Protein AF-0000000081789630 (afdb_homodimer)

Sequence (272 aa):
MASRSIHACVLAAILLTIWACALAIDPSTATGCYVHNAMSHVVQKDGCRPYELIVSGCWGRCATVEVPALNPPFVSASHSVCGYTSYEERHVELPDCDPGVDPGYTYLHALRCECTTIDSTNTNYSYRPDYFVSKKMASRSIHACVLAAILLTIWACALAIDPSTATGCYVHNAMSHVVQKDGCRPYELIVSGCWGRCATVEVPALNPPFVSASHSVCGYTSYEERHVELPDCDPGVDPGYTYLHALRCECTTIDSTNTNYSYRPDYFVSKK

pLDDT: mean 78.54, std 19.28, range [22.77, 97.12]

Solvent-accessible surface area (backbone atoms only — not comparable to full-atom values): 15164 Å² total; per-residue (Å²): 120,70,68,63,54,53,54,52,50,52,50,49,50,53,50,49,52,51,51,59,67,67,64,60,82,50,76,83,34,51,56,40,36,33,70,37,69,71,38,80,39,73,44,81,47,94,63,36,58,73,42,80,39,76,36,26,21,20,35,26,15,16,64,13,33,27,34,57,29,84,53,88,88,28,54,44,67,49,40,22,38,23,29,78,76,36,67,45,82,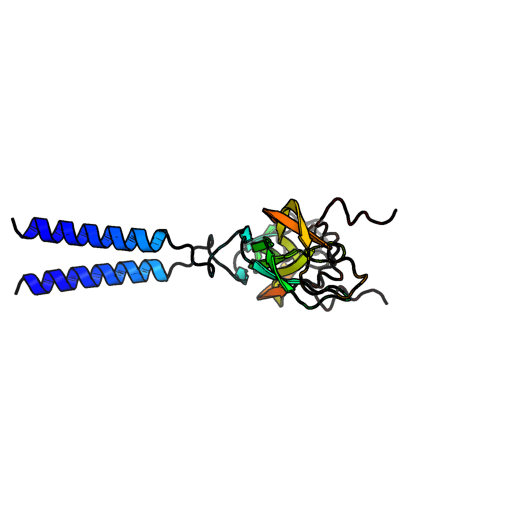44,79,44,72,54,90,55,44,42,91,92,47,79,39,71,43,65,37,48,33,46,73,36,31,38,62,42,74,55,64,56,91,65,28,64,62,76,63,58,68,78,70,72,52,74,82,126,120,70,67,63,53,54,53,51,50,54,51,50,50,52,52,50,53,53,52,60,66,68,66,60,82,48,77,84,35,52,56,41,36,34,70,36,70,72,40,82,39,75,43,79,46,94,64,35,57,72,41,80,39,74,36,25,21,21,36,27,14,15,64,14,33,27,34,57,27,84,54,90,88,30,54,44,66,48,42,22,37,23,28,78,75,35,66,45,82,43,80,43,71,55,90,56,45,42,92,91,50,79,37,70,43,64,36,48,33,47,73,35,32,37,60,42,74,57,66,58,91,66,28,63,62,74,66,56,68,79,69,72,55,74,82,127

Organism: Acanthaster planci (NCBI:txid133434)

Structure (mmCIF, N/CA/C/O backbone):
data_AF-0000000081789630-model_v1
#
loop_
_entity.id
_entity.type
_entity.pdbx_description
1 polymer 'Glycoprotein hormone beta-5-like'
#
loop_
_atom_site.group_PDB
_atom_site.id
_atom_site.type_symbol
_atom_site.label_atom_id
_atom_site.label_alt_id
_atom_site.label_comp_id
_atom_site.label_asym_id
_atom_site.label_entity_id
_atom_site.label_seq_id
_atom_site.pdbx_PDB_ins_code
_atom_site.Cartn_x
_atom_site.Cartn_y
_atom_site.Cartn_z
_atom_site.occupancy
_atom_site.B_iso_or_equiv
_atom_site.auth_seq_id
_atom_site.auth_comp_id
_atom_site.auth_asym_id
_atom_site.auth_atom_id
_atom_site.pdbx_PDB_model_num
ATOM 1 N N . MET A 1 1 ? -23.172 -25.422 47.406 1 48.88 1 MET A N 1
ATOM 2 C CA . MET A 1 1 ? -23.406 -24.047 47 1 48.88 1 MET A CA 1
ATOM 3 C C . MET A 1 1 ? -22.109 -23.391 46.531 1 48.88 1 MET A C 1
ATOM 5 O O . MET A 1 1 ? -22.125 -22.484 45.688 1 48.88 1 MET A O 1
ATOM 9 N N . ALA A 1 2 ? -20.984 -23.844 47 1 65.62 2 ALA A N 1
ATOM 10 C CA . ALA A 1 2 ? -19.688 -23.203 46.75 1 65.62 2 ALA A CA 1
ATOM 11 C C . ALA A 1 2 ? -19.172 -23.5 45.344 1 65.62 2 ALA A C 1
ATOM 13 O O . ALA A 1 2 ? -18.516 -22.656 44.719 1 65.62 2 ALA A O 1
ATOM 14 N N . SER A 1 3 ? -19.625 -24.547 44.719 1 71.38 3 SER A N 1
ATOM 15 C CA . SER A 1 3 ? -19.094 -24.984 43.438 1 71.38 3 SER A CA 1
ATOM 16 C C . SER A 1 3 ? -19.672 -24.156 42.281 1 71.38 3 SER A C 1
ATOM 18 O O . SER A 1 3 ? -18.953 -23.812 41.344 1 71.38 3 SER A O 1
ATOM 20 N N . ARG A 1 4 ? -20.922 -23.578 42.531 1 75.12 4 ARG A N 1
ATOM 21 C CA . ARG A 1 4 ? -21.594 -22.812 41.469 1 75.12 4 ARG A CA 1
ATOM 22 C C . ARG A 1 4 ? -21 -21.422 41.344 1 75.12 4 ARG A C 1
ATOM 24 O O . ARG A 1 4 ? -20.922 -20.859 40.25 1 75.12 4 ARG A O 1
ATOM 31 N N . SER A 1 5 ? -20.359 -21.047 42.406 1 80.12 5 SER A N 1
ATOM 32 C CA . SER A 1 5 ? -19.797 -19.703 42.438 1 80.12 5 SER A CA 1
ATOM 33 C C . SER A 1 5 ? -18.453 -19.641 41.719 1 80.12 5 SER A C 1
ATOM 35 O O . SER A 1 5 ? -18.141 -18.656 41.062 1 80.12 5 SER A O 1
ATOM 37 N N . ILE A 1 6 ? -17.766 -20.75 41.844 1 76.69 6 ILE A N 1
ATOM 38 C CA . ILE A 1 6 ? -16.438 -20.781 41.25 1 76.69 6 ILE A CA 1
ATOM 39 C C . ILE A 1 6 ? -16.547 -20.891 39.75 1 76.69 6 ILE A C 1
ATOM 41 O O . ILE A 1 6 ? -15.797 -20.234 39 1 76.69 6 ILE A O 1
ATOM 45 N N . HIS A 1 7 ? -17.531 -21.562 39.312 1 78.81 7 HIS A N 1
ATOM 46 C CA . HIS A 1 7 ? -17.734 -21.734 37.875 1 78.81 7 HIS A CA 1
ATOM 47 C C . HIS A 1 7 ? -18.172 -20.422 37.219 1 78.81 7 HIS A C 1
ATOM 49 O O . HIS A 1 7 ? -17.719 -20.094 36.125 1 78.81 7 HIS A O 1
ATOM 55 N N . ALA A 1 8 ? -18.953 -19.688 37.969 1 79.81 8 ALA A N 1
ATOM 56 C CA . ALA A 1 8 ? -19.422 -18.391 37.438 1 79.81 8 ALA A CA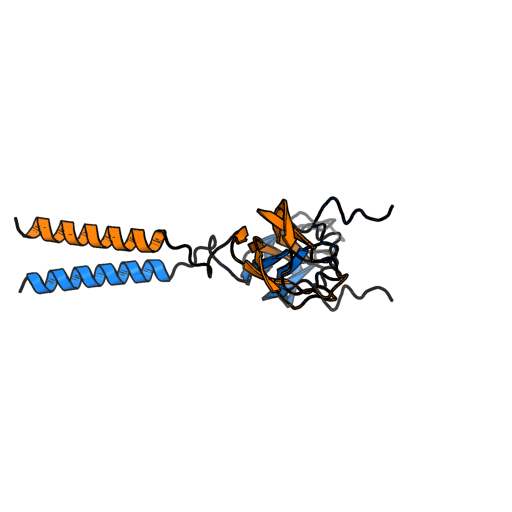 1
ATOM 57 C C . ALA A 1 8 ? -18.297 -17.391 37.344 1 79.81 8 ALA A C 1
ATOM 59 O O . ALA A 1 8 ? -18.203 -16.625 36.375 1 79.81 8 ALA A O 1
ATOM 60 N N . CYS A 1 9 ? -17.375 -17.531 38.281 1 75.31 9 CYS A N 1
ATOM 61 C CA . CYS A 1 9 ? -16.25 -16.594 38.281 1 75.31 9 CYS A CA 1
ATOM 62 C C . CYS A 1 9 ? -15.258 -16.922 37.188 1 75.31 9 CYS A C 1
ATOM 64 O O . CYS A 1 9 ? -14.695 -16.016 36.562 1 75.31 9 CYS A O 1
ATOM 66 N N . VAL A 1 10 ? -15.109 -18.219 36.875 1 74.81 10 VAL A N 1
ATOM 67 C CA . VAL A 1 10 ? -14.195 -18.641 35.812 1 74.81 10 VAL A CA 1
ATOM 68 C C . VAL A 1 10 ? -14.758 -18.25 34.469 1 74.81 10 VAL A C 1
ATOM 70 O O . VAL A 1 10 ? -14.023 -17.766 33.594 1 74.81 10 VAL A O 1
ATOM 73 N N . LEU A 1 11 ? -16 -18.312 34.406 1 78.06 11 LEU A N 1
ATOM 74 C CA . LEU A 1 11 ? -16.656 -17.953 33.156 1 78.06 11 LEU A CA 1
ATOM 75 C C . LEU A 1 11 ? -16.594 -16.453 32.906 1 78.06 11 LEU A C 1
ATOM 77 O O . LEU A 1 11 ? -16.328 -16 31.797 1 78.06 11 LEU A O 1
ATOM 81 N N . ALA A 1 12 ? -16.719 -15.742 33.969 1 79.5 12 ALA A N 1
ATOM 82 C CA . ALA A 1 12 ? -16.656 -14.289 33.875 1 79.5 12 ALA A CA 1
ATOM 83 C C . ALA A 1 12 ? -15.258 -13.812 33.5 1 79.5 12 ALA A C 1
ATOM 85 O O . ALA A 1 12 ? -15.094 -12.906 32.688 1 79.5 12 ALA A O 1
ATOM 86 N N . ALA A 1 13 ? -14.336 -14.477 34.094 1 76.19 13 ALA A N 1
ATOM 87 C CA . ALA A 1 13 ? -12.953 -14.102 33.812 1 76.19 13 ALA A CA 1
ATOM 88 C C . ALA A 1 13 ? -12.562 -14.414 32.375 1 76.19 13 ALA A C 1
ATOM 90 O O . ALA A 1 13 ? -11.898 -13.609 31.703 1 76.19 13 ALA A O 1
ATOM 91 N N . ILE A 1 14 ? -13.039 -15.562 31.906 1 72.31 14 ILE A N 1
ATOM 92 C CA . ILE A 1 14 ? -12.766 -15.961 30.531 1 72.31 14 ILE A CA 1
ATOM 93 C C . ILE A 1 14 ? -13.43 -14.984 29.562 1 72.31 14 ILE A C 1
ATOM 95 O O . ILE A 1 14 ? -12.812 -14.562 28.578 1 72.31 14 ILE A O 1
ATOM 99 N N . LEU A 1 15 ? -14.586 -14.516 29.953 1 73.75 15 LEU A N 1
ATOM 100 C CA . LEU A 1 15 ? -15.32 -13.594 29.094 1 73.75 15 LEU A CA 1
ATOM 101 C C . LEU A 1 15 ? -14.656 -12.219 29.078 1 73.75 15 LEU A C 1
ATOM 103 O O . LEU A 1 15 ? -14.57 -11.578 28.031 1 73.75 15 LEU A O 1
ATOM 107 N N . LEU A 1 16 ? -14.117 -11.852 30.203 1 71.62 16 LEU A N 1
ATOM 108 C CA . LEU A 1 16 ? -13.453 -10.555 30.297 1 71.62 16 LEU A CA 1
ATOM 109 C C . LEU A 1 16 ? -12.141 -10.555 29.531 1 71.62 16 LEU A C 1
ATOM 111 O O . LEU A 1 16 ? -11.805 -9.562 28.875 1 71.62 16 LEU A O 1
ATOM 115 N N . THR A 1 17 ? -11.438 -11.617 29.594 1 67.56 17 THR A N 1
ATOM 116 C CA . THR A 1 17 ? -10.172 -11.68 28.875 1 67.56 17 THR A CA 1
ATOM 117 C C . THR A 1 17 ? -10.406 -11.727 27.375 1 67.56 17 THR A C 1
ATOM 119 O O . THR A 1 17 ? -9.672 -11.102 26.594 1 67.56 17 THR A O 1
ATOM 122 N N . ILE A 1 18 ? -11.43 -12.398 26.969 1 64.19 18 ILE A N 1
ATOM 123 C CA . ILE A 1 18 ? -11.797 -12.438 25.547 1 64.19 18 ILE A CA 1
ATOM 124 C C . ILE A 1 18 ? -12.164 -11.039 25.062 1 64.19 18 ILE A C 1
ATOM 126 O O . ILE A 1 18 ? -11.758 -10.625 23.984 1 64.19 18 ILE A O 1
ATOM 130 N N . TRP A 1 19 ? -12.93 -10.281 25.875 1 61.84 19 TRP A N 1
ATOM 131 C CA . TRP A 1 19 ? -13.359 -8.93 25.531 1 61.84 19 TRP A CA 1
ATOM 132 C C . TRP A 1 19 ? -12.156 -7.992 25.391 1 61.84 19 TRP A C 1
ATOM 134 O O . TRP A 1 19 ? -12.094 -7.18 24.469 1 61.84 19 TRP A O 1
ATOM 144 N N . ALA A 1 20 ? -11.227 -8.039 26.281 1 59.5 20 ALA A N 1
ATOM 145 C CA . ALA A 1 20 ? -10.031 -7.195 26.234 1 59.5 20 ALA A CA 1
ATOM 146 C C . ALA A 1 20 ? -9.18 -7.504 25.016 1 59.5 20 ALA A C 1
ATOM 148 O O . ALA A 1 20 ? -8.609 -6.598 24.406 1 59.5 20 ALA A O 1
ATOM 149 N N . CYS A 1 21 ? -9.141 -8.773 24.625 1 54.91 21 CYS A N 1
ATOM 150 C CA . CYS A 1 21 ? -8.375 -9.172 23.453 1 54.91 21 CYS A CA 1
ATOM 151 C C . CYS A 1 21 ? -9.023 -8.664 22.172 1 54.91 21 CYS A C 1
ATOM 153 O O . CYS A 1 21 ? -8.344 -8.383 21.188 1 54.91 21 CYS A O 1
ATOM 155 N N . ALA A 1 22 ? -10.359 -8.445 22.234 1 53.78 22 ALA A N 1
ATOM 156 C CA . ALA A 1 22 ? -11.094 -8.07 21.031 1 53.78 22 ALA A CA 1
ATOM 157 C C . ALA A 1 22 ? -11.016 -6.562 20.781 1 53.78 22 ALA A C 1
ATOM 159 O O . ALA A 1 22 ? -11.125 -6.105 19.641 1 53.78 22 ALA A O 1
ATOM 160 N N . LEU A 1 23 ? -10.875 -5.684 21.828 1 52.72 23 LEU A N 1
ATOM 161 C CA . LEU A 1 23 ? -11.102 -4.254 21.641 1 52.72 23 LEU A CA 1
ATOM 162 C C . LEU A 1 23 ? -9.812 -3.549 21.234 1 52.72 23 LEU A C 1
ATOM 164 O O . LEU A 1 23 ? -9.844 -2.434 20.703 1 52.72 23 LEU A O 1
ATOM 168 N N . ALA A 1 24 ? -8.664 -3.971 21.469 1 49.59 24 ALA A N 1
ATOM 169 C CA . ALA A 1 24 ? -7.492 -3.125 21.25 1 49.59 24 ALA A CA 1
ATOM 170 C C . ALA A 1 24 ? -6.977 -3.26 19.828 1 49.59 24 ALA A C 1
ATOM 172 O O . ALA A 1 24 ? -6.664 -4.363 19.375 1 49.59 24 ALA A O 1
ATOM 173 N N . ILE A 1 25 ? -7.434 -2.176 19.062 1 50.34 25 ILE A N 1
ATOM 174 C CA . ILE A 1 25 ? -6.77 -2.139 17.766 1 50.34 25 ILE A CA 1
ATOM 175 C C . ILE A 1 25 ? -5.258 -2.025 17.969 1 50.34 25 ILE A C 1
ATOM 177 O O . ILE A 1 25 ? -4.781 -1.113 18.641 1 50.34 25 ILE A O 1
ATOM 181 N N . ASP A 1 26 ? -4.52 -2.986 17.781 1 61.88 26 ASP A N 1
ATOM 182 C CA . ASP A 1 26 ? -3.062 -2.951 17.75 1 61.88 26 ASP A CA 1
ATOM 183 C C . ASP A 1 26 ? -2.555 -2.332 16.453 1 61.88 26 ASP A C 1
ATOM 185 O O . ASP A 1 26 ? -2.723 -2.908 15.375 1 61.88 26 ASP A O 1
ATOM 189 N N . PRO A 1 27 ? -2.096 -0.984 16.391 1 64.19 27 PRO A N 1
ATOM 190 C CA . PRO A 1 27 ? -1.619 -0.322 15.18 1 64.19 27 PRO A CA 1
ATOM 191 C C . PRO A 1 27 ? -0.682 -1.203 14.359 1 64.19 27 PRO A C 1
ATOM 193 O O . PRO A 1 27 ? -0.568 -1.022 13.141 1 64.19 27 PRO A O 1
ATOM 196 N N . SER A 1 28 ? -0.036 -2.014 15.023 1 69.38 28 SER A N 1
ATOM 197 C CA . SER A 1 28 ? 0.905 -2.873 14.312 1 69.38 28 SER A CA 1
ATOM 198 C C . SER A 1 28 ? 0.175 -3.9 13.453 1 69.38 28 SER A C 1
ATOM 200 O O . SER A 1 28 ? 0.742 -4.434 12.5 1 69.38 28 SER A O 1
ATOM 202 N N . THR A 1 29 ? -1.15 -4.016 13.719 1 75.06 29 THR A N 1
ATOM 203 C CA . THR A 1 29 ? -1.915 -4.992 12.953 1 75.06 29 THR A CA 1
ATOM 204 C C . THR A 1 29 ? -3.086 -4.324 12.242 1 75.06 29 THR A C 1
ATOM 206 O O . THR A 1 29 ? -3.932 -5 11.648 1 75.06 29 THR A O 1
ATOM 209 N N . ALA A 1 30 ? -3.068 -3.049 12.359 1 76.62 30 ALA A N 1
ATOM 210 C CA . ALA A 1 30 ? -4.184 -2.33 11.75 1 76.62 30 ALA A CA 1
ATOM 211 C C . ALA A 1 30 ? -4.098 -2.383 10.227 1 76.62 30 ALA A C 1
ATOM 213 O O . ALA A 1 30 ? -3.021 -2.201 9.648 1 76.62 30 ALA A O 1
ATOM 214 N N . THR A 1 31 ? -5.195 -2.703 9.578 1 89.94 31 THR A N 1
ATOM 215 C CA . THR A 1 31 ? -5.332 -2.689 8.125 1 89.94 31 THR A CA 1
ATOM 216 C C . THR A 1 31 ? -6.328 -1.622 7.684 1 89.94 31 THR A C 1
ATOM 218 O O . THR A 1 31 ? -7.152 -1.169 8.484 1 89.94 31 THR A O 1
ATOM 221 N N . GLY A 1 32 ? -6.156 -1.237 6.531 1 91.69 32 GLY A N 1
ATOM 222 C CA . GLY A 1 32 ? -7 -0.17 6.02 1 91.69 32 GLY A CA 1
ATOM 223 C C . GLY A 1 32 ? -6.332 1.19 6.055 1 91.69 32 GLY A C 1
ATOM 224 O O . GLY A 1 32 ? -5.102 1.284 6.02 1 91.69 32 GLY A O 1
ATOM 225 N N . CYS A 1 33 ? -7.121 2.16 5.977 1 92 33 CYS A N 1
ATOM 226 C CA . CYS A 1 33 ? -6.645 3.535 5.863 1 92 33 CYS A CA 1
ATOM 227 C C . CYS A 1 33 ? -7.422 4.461 6.789 1 92 33 CYS A C 1
ATOM 229 O O . CYS A 1 33 ? -8.656 4.441 6.805 1 92 33 CYS A O 1
ATOM 231 N N . TYR A 1 34 ? -6.621 5.289 7.551 1 92.62 34 TYR A N 1
ATOM 232 C CA . TYR A 1 34 ? -7.258 6.074 8.602 1 92.62 34 TYR A CA 1
ATOM 233 C C . TYR A 1 34 ? -6.707 7.496 8.625 1 92.62 34 TYR A C 1
ATOM 235 O O . TYR A 1 34 ? -5.559 7.73 8.25 1 92.62 34 TYR A O 1
ATOM 243 N N . VAL A 1 35 ? -7.684 8.367 9.07 1 93 35 VAL A N 1
ATOM 244 C CA . VAL A 1 35 ? -7.211 9.711 9.383 1 93 35 VAL A CA 1
ATOM 245 C C . VAL A 1 35 ? -6.387 9.68 10.664 1 93 35 VAL A C 1
ATOM 247 O O . VAL A 1 35 ? -6.816 9.125 11.68 1 93 35 VAL A O 1
ATOM 250 N N . HIS A 1 36 ? -5.234 10.18 10.547 1 91 36 HIS A N 1
ATOM 251 C CA . HIS A 1 36 ? -4.41 10.398 11.727 1 91 36 HIS A CA 1
ATOM 252 C C . HIS A 1 36 ? -4.461 11.859 12.172 1 91 36 HIS A C 1
ATOM 254 O O . HIS A 1 36 ? -3.838 12.719 11.555 1 91 36 HIS A O 1
ATOM 260 N N . ASN A 1 37 ? -5.129 12.227 13.266 1 89.38 37 ASN A N 1
ATOM 261 C CA . ASN A 1 37 ? -5.48 13.586 13.648 1 89.38 37 ASN A CA 1
ATOM 262 C C . ASN A 1 37 ? -4.344 14.266 14.414 1 89.38 37 ASN A C 1
ATOM 264 O O . ASN A 1 37 ? -4.348 15.484 14.586 1 89.38 37 ASN A O 1
ATOM 268 N N . ALA A 1 38 ? -3.391 13.75 14.805 1 88.31 38 ALA A N 1
ATOM 269 C CA . ALA A 1 38 ? -2.361 14.375 15.633 1 88.31 38 ALA A CA 1
ATOM 270 C C . ALA A 1 38 ? -0.965 13.992 15.148 1 88.31 38 ALA A C 1
ATOM 272 O O . ALA A 1 38 ? -0.114 13.594 15.953 1 88.31 38 ALA A O 1
ATOM 273 N N . MET A 1 39 ? -0.87 14.156 13.867 1 88.19 39 MET A N 1
ATOM 274 C CA . MET A 1 39 ? 0.465 13.914 13.32 1 88.19 39 MET A CA 1
ATOM 275 C C . MET A 1 39 ? 1.348 15.148 13.492 1 88.19 39 MET A C 1
ATOM 277 O O . MET A 1 39 ? 0.958 16.25 13.117 1 88.19 39 MET A O 1
ATOM 281 N N . SER A 1 40 ? 2.449 14.93 14.156 1 89.75 40 SER A N 1
ATOM 282 C CA . SER A 1 40 ? 3.416 16.016 14.297 1 89.75 40 SER A CA 1
ATOM 283 C C . SER A 1 40 ? 4.156 16.266 12.984 1 89.75 40 SER A C 1
ATOM 285 O O . SER A 1 40 ? 4.773 15.359 12.43 1 89.75 40 SER A O 1
ATOM 287 N N . HIS A 1 41 ? 4 17.5 12.57 1 88.5 41 HIS A N 1
ATOM 288 C CA . HIS A 1 41 ? 4.641 17.875 11.312 1 88.5 41 HIS A CA 1
ATOM 289 C C . HIS A 1 41 ? 5.434 19.156 11.453 1 88.5 41 HIS A C 1
ATOM 291 O O . HIS A 1 41 ? 4.906 20.172 11.93 1 88.5 41 HIS A O 1
ATOM 297 N N . VAL A 1 42 ? 6.668 19.125 11.016 1 90.5 42 VAL A N 1
ATOM 298 C CA . VAL A 1 42 ? 7.508 20.312 11.078 1 90.5 42 VAL A CA 1
ATOM 299 C C . VAL A 1 42 ? 7.375 21.109 9.781 1 90.5 42 VAL A C 1
ATOM 301 O O . VAL A 1 42 ? 7.707 20.609 8.703 1 90.5 42 VAL A O 1
ATOM 304 N N . VAL A 1 43 ? 6.938 22.25 9.953 1 88.31 43 VAL A N 1
ATOM 305 C CA . VAL A 1 43 ? 6.785 23.141 8.812 1 88.31 43 VAL A CA 1
ATOM 306 C C . VAL A 1 43 ? 8.07 23.922 8.594 1 88.31 43 VAL A C 1
ATOM 308 O O . VAL A 1 43 ? 8.633 24.5 9.539 1 88.31 43 VAL A O 1
ATOM 311 N N . GLN A 1 44 ? 8.484 23.891 7.355 1 88.5 44 GLN A N 1
ATOM 312 C CA . GLN A 1 44 ? 9.648 24.688 6.965 1 88.5 44 GLN A CA 1
ATOM 313 C C . GLN A 1 44 ? 9.289 25.703 5.891 1 88.5 44 GLN A C 1
ATOM 315 O O . GLN A 1 44 ? 8.867 25.328 4.793 1 88.5 44 GLN A O 1
ATOM 320 N N . LYS A 1 45 ? 9.391 26.891 6.258 1 89.69 45 LYS A N 1
ATOM 321 C CA . LYS A 1 45 ? 9.125 28 5.344 1 89.69 45 LYS A CA 1
ATOM 322 C C . LYS A 1 45 ? 10.281 29 5.363 1 89.69 45 LYS A C 1
ATOM 324 O O . LYS A 1 45 ? 10.727 29.422 6.43 1 89.69 45 LYS A O 1
ATOM 329 N N . ASP A 1 46 ? 10.672 29.297 4.121 1 91.81 46 ASP A N 1
ATOM 330 C CA . ASP A 1 46 ? 11.781 30.25 4.043 1 91.81 46 ASP A CA 1
ATOM 331 C C . ASP A 1 46 ? 11.461 31.516 4.816 1 91.81 46 ASP A C 1
ATOM 333 O O . ASP A 1 46 ? 10.383 32.094 4.648 1 91.81 46 ASP A O 1
ATOM 337 N N . GLY A 1 47 ? 12.469 31.969 5.605 1 95.75 47 GLY A N 1
ATOM 338 C CA . GLY A 1 47 ? 12.305 33.188 6.367 1 95.75 47 GLY A CA 1
ATOM 339 C C . GLY A 1 47 ? 11.641 32.969 7.715 1 95.75 47 GLY A C 1
ATOM 340 O O . GLY A 1 47 ? 11.508 33.906 8.508 1 95.75 47 GLY A O 1
ATOM 341 N N . CYS A 1 48 ? 11.18 31.781 7.973 1 95.62 48 CYS A N 1
ATOM 342 C CA . CYS A 1 48 ? 10.586 31.438 9.258 1 95.62 48 CYS A CA 1
ATOM 343 C C . CYS A 1 48 ? 11.383 30.328 9.938 1 95.62 48 CYS A C 1
ATOM 345 O O . CYS A 1 48 ? 12 29.5 9.266 1 95.62 48 CYS A O 1
ATOM 347 N N . ARG A 1 49 ? 11.344 30.312 11.266 1 94.5 49 ARG A N 1
ATOM 348 C CA . ARG A 1 49 ? 11.914 29.172 11.977 1 94.5 49 ARG A CA 1
ATOM 349 C C . ARG A 1 49 ? 11.016 27.953 11.867 1 94.5 49 ARG A C 1
ATOM 351 O O . ARG A 1 49 ? 9.789 28.078 11.828 1 94.5 49 ARG A O 1
ATOM 358 N N . PRO A 1 50 ? 11.664 26.812 11.805 1 93.88 50 PRO A N 1
ATOM 359 C CA . PRO A 1 50 ? 10.852 25.594 11.789 1 93.88 50 PRO A CA 1
ATOM 360 C C . PRO A 1 50 ? 9.859 25.547 12.945 1 93.88 50 PRO A C 1
ATOM 362 O O . PRO A 1 50 ? 10.172 25.969 14.062 1 93.88 50 PRO A O 1
ATOM 365 N N . TYR A 1 51 ? 8.68 25.156 12.609 1 92.56 51 TYR A N 1
ATOM 366 C CA . TYR A 1 51 ? 7.598 25.125 13.586 1 92.56 51 TYR A CA 1
ATOM 367 C C . TYR A 1 51 ? 6.863 23.781 13.523 1 92.56 51 TYR A C 1
ATOM 369 O O . TYR A 1 51 ? 6.5 23.312 12.445 1 92.56 51 TYR A O 1
ATOM 377 N N . GLU A 1 52 ? 6.637 23.141 14.656 1 91.62 52 GLU A N 1
ATOM 378 C CA . GLU A 1 52 ? 5.93 21.875 14.727 1 91.62 52 GLU A CA 1
ATOM 379 C C . GLU A 1 52 ? 4.418 22.078 14.766 1 91.62 52 GLU A C 1
ATOM 381 O O . GLU A 1 52 ? 3.895 22.703 15.688 1 91.62 52 GLU A O 1
ATOM 386 N N . LEU A 1 53 ? 3.842 21.625 13.758 1 90.06 53 LEU A N 1
ATOM 387 C CA . LEU A 1 53 ? 2.389 21.719 13.664 1 90.06 53 LEU A CA 1
ATOM 388 C C . LEU A 1 53 ? 1.742 20.344 13.844 1 90.06 53 LEU A C 1
ATOM 390 O O . LEU A 1 53 ? 2.252 19.344 13.344 1 90.06 53 LEU A O 1
ATOM 394 N N . ILE A 1 54 ? 0.611 20.328 14.625 1 90.94 54 ILE A N 1
ATOM 395 C CA . ILE A 1 54 ? -0.195 19.109 14.719 1 90.94 54 ILE A CA 1
ATOM 396 C C . ILE A 1 54 ? -1.238 19.094 13.602 1 90.94 54 ILE A C 1
ATOM 398 O O . ILE A 1 54 ? -2.1 19.984 13.539 1 90.94 54 ILE A O 1
ATOM 402 N N . VAL A 1 55 ? -1.043 18.172 12.742 1 91.69 55 VAL A N 1
ATOM 403 C CA . VAL A 1 55 ? -1.897 18.156 11.562 1 91.69 55 VAL A CA 1
ATOM 404 C C . VAL A 1 55 ? -2.641 16.828 11.484 1 91.69 55 VAL A C 1
ATOM 406 O O . VAL A 1 55 ? -2.328 15.891 12.227 1 91.69 55 VAL A O 1
ATOM 409 N N . SER A 1 56 ? -3.678 16.875 10.562 1 92 56 SER A N 1
ATOM 410 C CA . SER A 1 56 ? -4.363 15.633 10.227 1 92 56 SER A CA 1
ATOM 411 C C . SER A 1 56 ? -3.922 15.109 8.859 1 92 56 SER A C 1
ATOM 413 O O . SER A 1 56 ? -4.012 15.82 7.859 1 92 56 SER A O 1
ATOM 415 N N . GLY A 1 57 ? -3.369 13.953 8.891 1 92.88 57 GLY A N 1
ATOM 416 C CA . GLY A 1 57 ? -2.971 13.266 7.672 1 92.88 57 GLY A CA 1
ATOM 417 C C . GLY A 1 57 ? -3.561 11.875 7.555 1 92.88 57 GLY A C 1
ATOM 418 O O . GLY A 1 57 ? -4.539 11.547 8.234 1 92.88 57 GLY A O 1
ATOM 419 N N . CYS A 1 58 ? -3.033 11.141 6.543 1 91.31 58 CYS A N 1
ATOM 420 C CA . CYS A 1 58 ? -3.543 9.789 6.309 1 91.31 58 CYS A CA 1
ATOM 421 C C . CYS A 1 58 ? -2.471 8.75 6.59 1 91.31 58 CYS A C 1
ATOM 423 O O . CYS A 1 58 ? -1.298 8.953 6.27 1 91.31 58 CYS A O 1
ATOM 425 N N . TRP A 1 59 ? -2.898 7.703 7.238 1 92.56 59 TRP A N 1
ATOM 426 C CA . TRP A 1 59 ? -2.014 6.574 7.504 1 92.56 59 TRP A CA 1
ATOM 427 C C . TRP A 1 59 ? -2.779 5.258 7.441 1 92.56 59 TRP A C 1
ATOM 429 O O . TRP A 1 59 ? -3.928 5.176 7.883 1 92.56 59 TRP A O 1
ATOM 439 N N . GLY A 1 60 ? -1.997 4.371 6.922 1 92.94 60 GLY A N 1
ATOM 440 C CA . GLY A 1 60 ? -2.627 3.059 6.902 1 92.94 60 GLY A CA 1
ATOM 441 C C . GLY A 1 60 ? -1.84 2.029 6.113 1 92.94 60 GLY A C 1
ATOM 442 O O . GLY A 1 60 ? -0.677 2.256 5.773 1 92.94 60 GLY A O 1
ATOM 443 N N . ARG A 1 61 ? -2.439 0.873 5.988 1 94 61 ARG A N 1
ATOM 444 C CA . ARG A 1 61 ? -1.915 -0.263 5.234 1 94 61 ARG A CA 1
ATOM 445 C C . ARG A 1 61 ? -2.967 -0.821 4.281 1 94 61 ARG A C 1
ATOM 447 O O . ARG A 1 61 ? -3.988 -1.352 4.719 1 94 61 ARG A O 1
ATOM 454 N N . CYS A 1 62 ? -2.678 -0.669 3.021 1 92.06 62 CYS A N 1
ATOM 455 C CA . CYS A 1 62 ? -3.648 -1.045 1.998 1 92.06 62 CYS A CA 1
ATOM 456 C C . CYS A 1 62 ? -3.23 -2.332 1.297 1 92.06 62 CYS A C 1
ATOM 458 O O . CYS A 1 62 ? -2.039 -2.633 1.203 1 92.06 62 CYS A O 1
ATOM 460 N N . ALA A 1 63 ? -4.254 -3.043 0.911 1 92.12 63 ALA A N 1
ATOM 461 C CA . ALA A 1 63 ? -4.008 -4.336 0.28 1 92.12 63 ALA A CA 1
ATOM 462 C C . ALA A 1 63 ? -3.32 -4.168 -1.071 1 92.12 63 ALA A C 1
ATOM 464 O O . ALA A 1 63 ? -3.729 -3.334 -1.883 1 92.12 63 ALA A O 1
ATOM 465 N N . THR A 1 64 ? -2.291 -4.922 -1.251 1 91.12 64 THR A N 1
ATOM 466 C CA . THR A 1 64 ? -1.546 -4.965 -2.504 1 91.12 64 THR A CA 1
ATOM 467 C C . THR A 1 64 ? -1.285 -6.406 -2.932 1 91.12 64 THR A C 1
ATOM 469 O O . THR A 1 64 ? -1.119 -7.289 -2.086 1 91.12 64 THR A O 1
ATOM 472 N N . VAL A 1 65 ? -1.347 -6.539 -4.234 1 90.19 65 VAL A N 1
ATOM 473 C CA . VAL A 1 65 ? -1.144 -7.879 -4.777 1 90.19 65 VAL A CA 1
ATOM 474 C C . VAL A 1 65 ? -0.318 -7.801 -6.059 1 90.19 65 VAL A C 1
ATOM 476 O O . VAL A 1 65 ? -0.51 -6.895 -6.875 1 90.19 65 VAL A O 1
ATOM 479 N N . GLU A 1 66 ? 0.56 -8.734 -6.156 1 88.38 66 GLU A N 1
ATOM 480 C CA . GLU A 1 66 ? 1.274 -8.969 -7.406 1 88.38 66 GLU A CA 1
ATOM 481 C C . GLU A 1 66 ? 1.229 -10.438 -7.805 1 88.38 66 GLU A C 1
ATOM 483 O O . GLU A 1 66 ? 1.518 -11.32 -6.992 1 88.38 66 GLU A O 1
ATOM 488 N N . VAL A 1 67 ? 0.849 -10.578 -9.133 1 88.5 67 VAL A N 1
ATOM 489 C CA . VAL A 1 67 ? 0.741 -11.938 -9.664 1 88.5 67 VAL A CA 1
ATOM 490 C C . VAL A 1 67 ? 1.506 -12.031 -10.984 1 88.5 67 VAL A C 1
ATOM 492 O O . VAL A 1 67 ? 1.636 -11.047 -11.703 1 88.5 67 VAL A O 1
ATOM 495 N N . PRO A 1 68 ? 2.066 -13.219 -11.219 1 86.69 68 PRO A N 1
ATOM 496 C CA . PRO A 1 68 ? 2.734 -13.367 -12.516 1 86.69 68 PRO A CA 1
ATOM 497 C C . PRO A 1 68 ? 1.808 -13.086 -13.695 1 86.69 68 PRO A C 1
ATOM 499 O O . PRO A 1 68 ? 0.603 -13.336 -13.617 1 86.69 68 PRO A O 1
ATOM 502 N N . ALA A 1 69 ? 2.426 -12.523 -14.805 1 83.19 69 ALA A N 1
ATOM 503 C CA . ALA A 1 69 ? 1.712 -12.242 -16.047 1 83.19 69 ALA A CA 1
ATOM 504 C C . ALA A 1 69 ? 2.496 -12.742 -17.25 1 83.19 69 ALA A C 1
ATOM 506 O O . ALA A 1 69 ? 3.699 -13 -17.156 1 83.19 69 ALA A O 1
ATOM 507 N N . LEU A 1 70 ? 1.738 -12.852 -18.266 1 77.94 70 LEU A N 1
ATOM 508 C CA . LEU A 1 70 ? 2.328 -13.398 -19.484 1 77.94 70 LEU A CA 1
ATOM 509 C C . LEU A 1 70 ? 3.15 -12.336 -20.219 1 77.94 70 LEU A C 1
ATOM 511 O O . LEU A 1 70 ? 4.23 -12.625 -20.734 1 77.94 70 LEU A O 1
ATOM 515 N N . ASN A 1 71 ? 2.598 -11.203 -20.234 1 75 71 ASN A N 1
ATOM 516 C CA . ASN A 1 71 ? 3.238 -10.141 -21 1 75 71 ASN A CA 1
ATOM 517 C C . ASN A 1 71 ? 4.086 -9.242 -20.109 1 75 71 ASN A C 1
ATOM 519 O O . ASN A 1 71 ? 3.828 -9.133 -18.906 1 75 71 ASN A O 1
ATOM 523 N N . PRO A 1 72 ? 5.082 -8.586 -20.828 1 75.12 72 PRO A N 1
ATOM 524 C CA . PRO A 1 72 ? 5.82 -7.613 -20.031 1 75.12 72 PRO A CA 1
ATOM 525 C C . PRO A 1 72 ? 4.91 -6.574 -19.375 1 75.12 72 PRO A C 1
ATOM 527 O O . PRO A 1 72 ? 3.928 -6.141 -19.984 1 75.12 72 PRO A O 1
ATOM 530 N N . PRO A 1 73 ? 5.281 -6.266 -18.109 1 77.88 73 PRO A N 1
ATOM 531 C CA . PRO A 1 73 ? 6.488 -6.57 -17.328 1 77.88 73 PRO A CA 1
ATOM 532 C C . PRO A 1 73 ? 6.387 -7.895 -16.578 1 77.88 73 PRO A C 1
ATOM 534 O O . PRO A 1 73 ? 7.113 -8.109 -15.602 1 77.88 73 PRO A O 1
ATOM 537 N N . PHE A 1 74 ? 5.52 -8.805 -16.953 1 81.25 74 PHE A N 1
ATOM 538 C CA . PHE A 1 74 ? 5.371 -10.188 -16.516 1 81.25 74 PHE A CA 1
ATOM 539 C C . PHE A 1 74 ? 4.805 -10.258 -15.109 1 81.25 74 PHE A C 1
ATOM 541 O O . PHE A 1 74 ? 4.906 -11.289 -14.445 1 81.25 74 PHE A O 1
ATOM 548 N N . VAL A 1 75 ? 4.418 -9.102 -14.656 1 83.94 75 VAL A N 1
ATOM 549 C CA . VAL A 1 75 ? 3.732 -9.023 -13.367 1 83.94 75 VAL A CA 1
ATOM 550 C C . VAL A 1 75 ? 2.453 -8.203 -13.516 1 83.94 75 VAL A C 1
ATOM 552 O O . VAL A 1 75 ? 2.449 -7.16 -14.172 1 83.94 75 VAL A O 1
ATOM 555 N N . SER A 1 76 ? 1.432 -8.797 -13.023 1 83.75 76 SER A N 1
ATOM 556 C CA . SER A 1 76 ? 0.199 -8.039 -12.852 1 83.75 76 SER A CA 1
ATOM 557 C C . SER A 1 76 ? 0.03 -7.574 -11.414 1 83.75 76 SER A C 1
ATOM 559 O O . SER A 1 76 ? -0.007 -8.398 -10.492 1 83.75 76 SER A O 1
ATOM 561 N N . ALA A 1 77 ? -0.056 -6.23 -11.305 1 85 77 ALA A N 1
ATOM 562 C CA . ALA A 1 77 ? -0.057 -5.668 -9.953 1 85 77 ALA A CA 1
ATOM 563 C C . ALA A 1 77 ? -1.358 -4.926 -9.672 1 85 77 ALA A C 1
ATOM 565 O O . ALA A 1 77 ? -1.91 -4.27 -10.555 1 85 77 ALA A O 1
ATOM 566 N N . SER A 1 78 ? -1.871 -5.141 -8.562 1 86.44 78 SER A N 1
ATOM 567 C CA . SER A 1 78 ? -2.914 -4.316 -7.965 1 86.44 78 SER A CA 1
ATOM 568 C C . SER A 1 78 ? -2.434 -3.67 -6.668 1 86.44 78 SER A C 1
ATOM 570 O O . SER A 1 78 ? -2.455 -4.301 -5.609 1 86.44 78 SER A O 1
ATOM 572 N N . HIS A 1 79 ? -2.016 -2.412 -6.836 1 86.5 79 HIS A N 1
ATOM 573 C CA . HIS A 1 79 ? -1.469 -1.69 -5.695 1 86.5 79 HIS A CA 1
ATOM 574 C C . HIS A 1 79 ? -2.443 -0.628 -5.195 1 86.5 79 HIS A C 1
ATOM 576 O O . HIS A 1 79 ? -2.986 0.143 -5.988 1 86.5 79 HIS A O 1
ATOM 582 N N . SER A 1 80 ? -2.662 -0.68 -3.947 1 88.56 80 SER A N 1
ATOM 583 C CA . SER A 1 80 ? -3.459 0.363 -3.309 1 88.56 80 SER A CA 1
ATOM 584 C C . SER A 1 80 ? -2.639 1.138 -2.283 1 88.56 80 SER A C 1
ATOM 586 O O . SER A 1 80 ? -1.798 0.562 -1.591 1 88.56 80 SER A O 1
ATOM 588 N N . VAL A 1 81 ? -2.965 2.414 -2.195 1 88.31 81 VAL A N 1
ATOM 589 C CA . VAL A 1 81 ? -2.26 3.262 -1.239 1 88.31 81 VAL A CA 1
ATOM 590 C C . VAL A 1 81 ? -3.266 4.078 -0.43 1 88.31 81 VAL A C 1
ATOM 592 O O . VAL A 1 81 ? -4.387 4.32 -0.884 1 88.31 81 VAL A O 1
ATOM 595 N N . CYS A 1 82 ? -2.768 4.422 0.709 1 90.75 82 CYS A N 1
ATOM 596 C CA . CYS A 1 82 ? -3.59 5.23 1.602 1 90.75 82 CYS A CA 1
ATOM 597 C C . CYS A 1 82 ? -3.396 6.715 1.324 1 90.75 82 CYS A C 1
ATOM 599 O O . CYS A 1 82 ? -2.27 7.215 1.352 1 90.75 82 CYS A O 1
ATOM 601 N N . GLY A 1 83 ? -4.594 7.406 1.087 1 90.44 83 GLY A N 1
ATOM 602 C CA . GLY A 1 83 ? -4.488 8.828 0.797 1 90.44 83 GLY A CA 1
ATOM 603 C C . GLY A 1 83 ? -5.77 9.586 1.082 1 90.44 83 GLY A C 1
ATOM 604 O O . GLY A 1 83 ? -6.766 9 1.514 1 90.44 83 GLY A O 1
ATOM 605 N N . TYR A 1 84 ? -5.609 10.883 0.782 1 89.69 84 TYR A N 1
ATOM 606 C CA . TYR A 1 84 ? -6.711 11.812 0.998 1 89.69 84 TYR A CA 1
ATOM 607 C C . TYR A 1 84 ? -7.867 11.516 0.052 1 89.69 84 TYR A C 1
ATOM 609 O O . TYR A 1 84 ? -7.68 11.438 -1.164 1 89.69 84 TYR A O 1
ATOM 617 N N . THR A 1 85 ? -9.109 11.336 0.561 1 90.56 85 THR A N 1
ATOM 618 C CA . THR A 1 85 ? -10.305 11.305 -0.273 1 90.56 85 THR A CA 1
ATOM 619 C C . THR A 1 85 ? -11.133 12.578 -0.086 1 90.56 85 THR A C 1
ATOM 621 O O . THR A 1 85 ? -11.859 12.992 -0.991 1 90.56 85 THR A O 1
ATOM 624 N N . SER A 1 86 ? -11.039 13.164 1.106 1 91.38 86 SER A N 1
ATOM 625 C CA . SER A 1 86 ? -11.633 14.461 1.409 1 91.38 86 SER A CA 1
ATOM 626 C C . SER A 1 86 ? -10.75 15.266 2.354 1 91.38 86 SER A C 1
ATOM 628 O O . SER A 1 86 ? -10.172 14.719 3.291 1 91.38 86 SER A O 1
ATOM 630 N N . TYR A 1 87 ? -10.656 16.578 2.055 1 91.81 87 TYR A N 1
ATOM 631 C CA . TYR A 1 87 ? -9.797 17.438 2.861 1 91.81 87 TYR A CA 1
ATOM 632 C C . TYR A 1 87 ? -10.344 18.859 2.91 1 91.81 87 TYR A C 1
ATOM 634 O O . TYR A 1 87 ? -11.219 19.219 2.119 1 91.81 87 TYR A O 1
ATOM 642 N N . GLU A 1 88 ? -9.961 19.625 3.887 1 93 88 GLU A N 1
ATOM 643 C CA . GLU A 1 88 ? -10.242 21.047 3.979 1 93 88 GLU A CA 1
ATOM 644 C C . GLU A 1 88 ? -8.961 21.859 4.152 1 93 88 GLU A C 1
ATOM 646 O O . GLU A 1 88 ? -8.008 21.391 4.773 1 93 88 GLU A O 1
ATOM 651 N N . GLU A 1 89 ? -8.93 23.031 3.572 1 91.81 89 GLU A N 1
ATOM 652 C CA . GLU A 1 89 ? -7.781 23.906 3.76 1 91.81 89 GLU A CA 1
ATOM 653 C C . GLU A 1 89 ? -7.828 24.594 5.121 1 91.81 89 GLU A C 1
ATOM 655 O O . GLU A 1 89 ? -8.875 25.109 5.531 1 91.81 89 GLU A O 1
ATOM 660 N N . ARG A 1 90 ? -6.68 24.562 5.785 1 93.62 90 ARG A N 1
ATOM 661 C CA . ARG A 1 90 ? -6.551 25.266 7.051 1 93.62 90 ARG A CA 1
ATOM 662 C C . ARG A 1 90 ? -5.402 26.281 7 1 93.62 90 ARG A C 1
ATOM 664 O O . ARG A 1 90 ? -4.359 26 6.398 1 93.62 90 ARG A O 1
ATOM 671 N N . HIS A 1 91 ? -5.707 27.438 7.691 1 93.75 91 HIS A N 1
ATOM 672 C CA . HIS A 1 91 ? -4.73 28.516 7.707 1 93.75 91 HIS A CA 1
ATOM 673 C C . HIS A 1 91 ? -4.172 28.75 9.109 1 93.75 91 HIS A C 1
ATOM 675 O O . HIS A 1 91 ? -4.922 28.719 10.086 1 93.75 91 HIS A O 1
ATOM 681 N N . VAL A 1 92 ? -2.848 28.844 9.117 1 92.56 92 VAL A N 1
ATOM 682 C CA . VAL A 1 92 ? -2.213 29.141 10.391 1 92.56 92 VAL A CA 1
ATOM 683 C C . VAL A 1 92 ? -1.13 30.203 10.195 1 92.56 92 VAL A C 1
ATOM 685 O O . VAL A 1 92 ? -0.612 30.375 9.086 1 92.56 92 VAL A O 1
ATOM 688 N N . GLU A 1 93 ? -0.892 30.969 11.289 1 94.12 93 GLU A N 1
ATOM 689 C CA . GLU A 1 93 ? 0.205 31.938 11.289 1 94.12 93 GLU A CA 1
ATOM 690 C C . GLU A 1 93 ? 1.412 31.406 12.055 1 94.12 93 GLU A C 1
ATOM 692 O O . GLU A 1 93 ? 1.309 31.078 13.234 1 94.12 93 GLU A O 1
ATOM 697 N N . LEU A 1 94 ? 2.512 31.359 11.352 1 94.12 94 LEU A N 1
ATOM 698 C CA . LEU A 1 94 ? 3.736 30.891 11.992 1 94.12 94 LEU A CA 1
ATOM 699 C C . LEU A 1 94 ? 4.297 31.938 12.945 1 94.12 94 LEU A C 1
ATOM 701 O O . LEU A 1 94 ? 4.297 33.125 12.641 1 94.12 94 LEU A O 1
ATOM 705 N N . PRO A 1 95 ? 4.68 31.672 14.188 1 92.06 95 PRO A N 1
ATOM 706 C CA . PRO A 1 95 ? 5.012 32.625 15.242 1 92.06 95 PRO A CA 1
ATOM 707 C C . PRO A 1 95 ? 6.367 33.312 15.031 1 92.06 95 PRO A C 1
ATOM 709 O O . PRO A 1 95 ? 6.605 34.406 15.531 1 92.06 95 PRO A O 1
ATOM 712 N N . ASP A 1 96 ? 7.379 32.656 14.383 1 93.19 96 ASP A N 1
ATOM 713 C CA . ASP A 1 96 ? 8.758 33.125 14.336 1 93.19 96 ASP A CA 1
ATOM 714 C C . ASP A 1 96 ? 9.227 33.312 12.891 1 93.19 96 ASP A C 1
ATOM 716 O O . ASP A 1 96 ? 10.141 32.625 12.438 1 93.19 96 ASP A O 1
ATOM 720 N N . CYS A 1 97 ? 8.688 34.344 12.344 1 97 97 CYS A N 1
ATOM 721 C CA . CYS A 1 97 ? 9.094 34.656 10.977 1 97 97 CYS A CA 1
ATOM 722 C C . CYS A 1 97 ? 9.766 36.031 10.922 1 97 97 CYS A C 1
ATOM 724 O O . CYS A 1 97 ? 9.508 36.875 11.773 1 97 97 CYS A O 1
ATOM 726 N N . ASP A 1 98 ? 10.703 36.25 9.938 1 96.88 98 ASP A N 1
ATOM 727 C CA . ASP A 1 98 ? 11.406 37.5 9.75 1 96.88 98 ASP A CA 1
ATOM 728 C C . ASP A 1 98 ? 10.445 38.625 9.375 1 96.88 98 ASP A C 1
ATOM 730 O O . ASP A 1 98 ? 9.383 38.375 8.805 1 96.88 98 ASP A O 1
ATOM 734 N N . PRO A 1 99 ? 10.891 39.844 9.797 1 95.31 99 PRO A N 1
ATOM 735 C CA . PRO A 1 99 ? 10.07 40.969 9.352 1 95.31 99 PRO A CA 1
ATOM 736 C C . PRO A 1 99 ? 9.898 41 7.832 1 95.31 99 PRO A C 1
ATOM 738 O O . PRO A 1 99 ? 10.852 40.75 7.094 1 95.31 99 PRO A O 1
ATOM 741 N N . GLY A 1 100 ? 8.664 41.188 7.328 1 95.94 100 GLY A N 1
ATOM 742 C CA . GLY A 1 100 ? 8.383 41.281 5.902 1 95.94 100 GLY A CA 1
ATOM 743 C C . GLY A 1 100 ? 7.98 39.938 5.297 1 95.94 100 GLY A C 1
ATOM 744 O O . GLY A 1 100 ? 7.543 39.875 4.145 1 95.94 100 GLY A O 1
ATOM 745 N N . VAL A 1 101 ? 8.242 38.875 6.098 1 95.44 101 VAL A N 1
ATOM 746 C CA . VAL A 1 101 ? 7.895 37.562 5.617 1 95.44 101 VAL A CA 1
ATOM 747 C C . VAL A 1 101 ? 6.441 37.25 5.973 1 95.44 101 VAL A C 1
ATOM 749 O O . VAL A 1 101 ? 6.004 37.5 7.098 1 95.44 101 VAL A O 1
ATOM 752 N N . ASP A 1 102 ? 5.711 36.844 4.945 1 93.94 102 ASP A N 1
ATOM 753 C CA . ASP A 1 102 ? 4.348 36.375 5.215 1 93.94 102 ASP A CA 1
ATOM 754 C C . ASP A 1 102 ? 4.336 35.156 6.105 1 93.94 102 ASP A C 1
ATOM 756 O O . ASP A 1 102 ? 4.777 34.062 5.688 1 93.94 102 ASP A O 1
ATOM 760 N N . PRO A 1 103 ? 3.832 35.219 7.324 1 94.62 103 PRO A N 1
ATOM 761 C CA . PRO A 1 103 ? 3.855 34.094 8.242 1 94.62 103 PRO A CA 1
ATOM 762 C C . PRO A 1 103 ? 2.732 33.094 7.965 1 94.62 103 PRO A C 1
ATOM 764 O O . PRO A 1 103 ? 2.664 32.031 8.609 1 94.62 103 PRO A O 1
ATOM 767 N N . GLY A 1 104 ? 1.835 33.406 7.055 1 93.75 104 GLY A N 1
ATOM 768 C CA . GLY A 1 104 ? 0.708 32.531 6.758 1 93.75 104 GLY A CA 1
ATOM 769 C C . GLY A 1 104 ? 1.123 31.188 6.184 1 93.75 104 GLY A C 1
ATOM 770 O O . GLY A 1 104 ? 2.021 31.109 5.34 1 93.75 104 GLY A O 1
ATOM 771 N N . TYR A 1 105 ? 0.517 30.156 6.75 1 89.69 105 TYR A N 1
ATOM 772 C CA . TYR A 1 105 ? 0.725 28.797 6.258 1 89.69 105 TYR A CA 1
ATOM 773 C C . TYR A 1 105 ? -0.605 28.078 6.062 1 89.69 105 TYR A C 1
ATOM 775 O O . TYR A 1 105 ? -1.433 28.031 6.973 1 89.69 105 TYR A O 1
ATOM 783 N N . THR A 1 106 ? -0.786 27.625 4.762 1 91.88 106 THR A N 1
ATOM 784 C CA . THR A 1 106 ? -1.998 26.875 4.445 1 91.88 106 THR A CA 1
ATOM 785 C C . THR A 1 106 ? -1.674 25.406 4.16 1 91.88 106 THR A C 1
ATOM 787 O O . THR A 1 106 ? -0.705 25.109 3.461 1 91.88 106 THR A O 1
ATOM 790 N N . TYR A 1 107 ? -2.453 24.594 4.797 1 90.25 107 TYR A N 1
ATOM 791 C CA . TYR A 1 107 ? -2.221 23.172 4.559 1 90.25 107 TYR A CA 1
ATOM 792 C C . TYR A 1 107 ? -3.539 22.422 4.441 1 90.25 107 TYR A C 1
ATOM 794 O O . TYR A 1 107 ? -4.598 22.938 4.793 1 90.25 107 TYR A O 1
ATOM 802 N N . LEU A 1 108 ? -3.447 21.188 3.916 1 91.31 108 LEU A N 1
ATOM 803 C CA . LEU A 1 108 ? -4.629 20.359 3.705 1 91.31 108 LEU A CA 1
ATOM 804 C C . LEU A 1 108 ? -4.902 19.484 4.922 1 91.31 108 LEU A C 1
ATOM 806 O O . LEU A 1 108 ? -4.086 18.625 5.266 1 91.31 108 LEU A O 1
ATOM 810 N N . HIS A 1 109 ? -6.02 19.766 5.52 1 92.12 109 HIS A N 1
ATOM 811 C CA . HIS A 1 109 ? -6.492 19.016 6.672 1 92.12 109 HIS A CA 1
ATOM 812 C C . HIS A 1 109 ? -7.316 17.812 6.234 1 92.12 109 HIS A C 1
ATOM 814 O O . HIS A 1 109 ? -8.391 17.969 5.645 1 92.12 109 HIS A O 1
ATOM 820 N N . ALA A 1 110 ? -6.82 16.656 6.535 1 92.81 110 ALA A N 1
ATOM 821 C CA . ALA A 1 110 ? -7.512 15.445 6.098 1 92.81 110 ALA A CA 1
ATOM 822 C C . ALA A 1 110 ? -8.844 15.281 6.828 1 92.81 110 ALA A C 1
ATOM 824 O O . ALA A 1 110 ? -8.898 15.352 8.055 1 92.81 110 ALA A O 1
ATOM 825 N N . LEU A 1 111 ? -9.859 15.094 6.008 1 94.69 111 LEU A N 1
ATOM 826 C CA . LEU A 1 111 ? -11.172 14.789 6.57 1 94.69 111 LEU A CA 1
ATOM 827 C C . LEU A 1 111 ? -11.5 13.305 6.43 1 94.69 111 LEU A C 1
ATOM 829 O O . LEU A 1 111 ? -12.094 12.711 7.332 1 94.69 111 LEU A O 1
ATOM 833 N N . ARG A 1 112 ? -11.188 12.773 5.25 1 93.69 112 ARG A N 1
ATOM 834 C CA . ARG A 1 112 ? -11.383 11.352 4.973 1 93.69 112 ARG A CA 1
ATOM 835 C C . ARG A 1 112 ? -10.18 10.766 4.246 1 93.69 112 ARG A C 1
ATOM 837 O O . ARG A 1 112 ? -9.594 11.406 3.375 1 93.69 112 ARG A O 1
ATOM 844 N N . CYS A 1 113 ? -9.844 9.648 4.633 1 92.62 113 CYS A N 1
ATOM 845 C CA . CYS A 1 113 ? -8.766 8.891 4.023 1 92.62 113 CYS A CA 1
ATOM 846 C C . CYS A 1 113 ? -9.242 7.508 3.596 1 92.62 113 CYS A C 1
ATOM 848 O O . CYS A 1 113 ? -10.023 6.871 4.301 1 92.62 113 CYS A O 1
ATOM 850 N N . GLU A 1 114 ? -8.789 7.086 2.357 1 93.06 114 GLU A N 1
ATOM 851 C CA . GLU A 1 114 ? -9.172 5.754 1.894 1 93.06 114 GLU A CA 1
ATOM 852 C C . GLU A 1 114 ? -8.055 5.109 1.084 1 93.06 114 GLU A C 1
ATOM 854 O O . GLU A 1 114 ? -7.188 5.805 0.55 1 93.06 114 GLU A O 1
ATOM 859 N N . CYS A 1 115 ? -8.086 3.771 1.132 1 92.19 115 CYS A N 1
ATOM 860 C CA . CYS A 1 115 ? -7.246 3.037 0.192 1 92.19 115 CYS A CA 1
ATOM 861 C C . CYS A 1 115 ? -7.766 3.189 -1.233 1 92.19 115 CYS A C 1
ATOM 863 O O . CYS A 1 115 ? -8.945 2.943 -1.501 1 92.19 115 CYS A O 1
ATOM 865 N N . THR A 1 116 ? -6.809 3.688 -2.113 1 87.44 116 THR A N 1
ATOM 866 C CA . THR A 1 116 ? -7.16 3.84 -3.52 1 87.44 116 THR A CA 1
ATOM 867 C C . THR A 1 116 ? -6.156 3.111 -4.41 1 87.44 116 THR A C 1
ATOM 869 O O . THR A 1 116 ? -4.953 3.131 -4.145 1 87.44 116 THR A O 1
ATOM 872 N N . THR A 1 117 ? -6.73 2.428 -5.422 1 84.75 117 THR A N 1
ATOM 873 C CA . THR A 1 117 ? -5.875 1.671 -6.328 1 84.75 117 THR A CA 1
ATOM 874 C C . THR A 1 117 ? -5.129 2.605 -7.273 1 84.75 117 THR A C 1
ATOM 876 O O . THR A 1 117 ? -5.711 3.559 -7.801 1 84.75 117 THR A O 1
ATOM 879 N N . ILE A 1 118 ? -3.789 2.34 -7.34 1 74.88 118 ILE A N 1
ATOM 880 C CA . ILE A 1 118 ? -2.969 3.125 -8.258 1 74.88 118 ILE A CA 1
ATOM 881 C C . ILE A 1 118 ? -3.092 2.559 -9.672 1 74.88 118 ILE A C 1
ATOM 883 O O . ILE A 1 118 ? -3.133 1.341 -9.859 1 74.88 118 ILE A O 1
ATOM 887 N N . ASP A 1 119 ? -3.475 3.299 -10.648 1 58.69 119 ASP A N 1
ATOM 888 C CA . ASP A 1 119 ? -3.512 2.818 -12.031 1 58.69 119 ASP A CA 1
ATOM 889 C C . ASP A 1 119 ? -2.117 2.426 -12.516 1 58.69 119 ASP A C 1
ATOM 891 O O . ASP A 1 119 ? -1.229 3.275 -12.617 1 58.69 119 ASP A O 1
ATOM 895 N N . SER A 1 120 ? -1.688 1.24 -12.383 1 53.31 120 SER A N 1
ATOM 896 C CA . SER A 1 120 ? -0.386 0.728 -12.797 1 53.31 120 SER A CA 1
ATOM 897 C C . SER A 1 120 ? -0.086 1.083 -14.25 1 53.31 120 SER A C 1
ATOM 899 O O . SER A 1 120 ? 1.061 0.993 -14.688 1 53.31 120 SER A O 1
ATOM 901 N N . THR A 1 121 ? -1.105 1.258 -15.086 1 49.5 121 THR A N 1
ATOM 902 C CA . THR A 1 121 ? -0.78 1.544 -16.469 1 49.5 121 THR A CA 1
ATOM 903 C C . THR A 1 121 ? 0.128 2.766 -16.578 1 49.5 121 THR A C 1
ATOM 905 O O . THR A 1 121 ? 0.974 2.844 -17.469 1 49.5 121 THR A O 1
ATOM 908 N N . ASN A 1 122 ? -0.08 3.723 -15.695 1 41.59 122 ASN A N 1
ATOM 909 C CA . ASN A 1 122 ? 0.693 4.953 -15.82 1 41.59 122 ASN A CA 1
ATOM 910 C C . ASN A 1 122 ? 1.758 5.059 -14.727 1 41.59 122 ASN A C 1
ATOM 912 O O . ASN A 1 122 ? 2.408 6.098 -14.594 1 41.59 122 ASN A O 1
ATOM 916 N N . THR A 1 123 ? 1.649 4.348 -13.891 1 42.81 123 THR A N 1
ATOM 917 C CA . THR A 1 123 ? 2.604 4.516 -12.797 1 42.81 123 THR A CA 1
ATOM 918 C C . THR A 1 123 ? 3.893 3.75 -13.086 1 42.81 123 THR A C 1
ATOM 920 O O . THR A 1 123 ? 3.859 2.549 -13.359 1 42.81 123 THR A O 1
ATOM 923 N N . ASN A 1 124 ? 4.914 4.422 -13.703 1 41.16 124 ASN A N 1
ATOM 924 C CA . ASN A 1 124 ? 6.242 3.832 -13.805 1 41.16 124 ASN A CA 1
ATOM 925 C C . ASN A 1 124 ? 6.699 3.244 -12.469 1 41.16 124 ASN A C 1
ATOM 927 O O . ASN A 1 124 ? 6.883 3.973 -11.492 1 41.16 124 ASN A O 1
ATOM 931 N N . TYR A 1 125 ? 5.965 2.307 -12.094 1 44.31 125 TYR A N 1
ATOM 932 C CA . TYR A 1 125 ? 6.484 1.667 -10.891 1 44.31 125 TYR A CA 1
ATOM 933 C C . TYR A 1 125 ? 7.883 1.11 -11.125 1 44.31 125 TYR A C 1
ATOM 935 O O . TYR A 1 125 ? 8.188 0.622 -12.211 1 44.31 125 TYR A O 1
ATOM 943 N N . SER A 1 126 ? 8.914 1.812 -10.656 1 39.47 126 SER A N 1
ATOM 944 C CA . SER A 1 126 ? 10.227 1.173 -10.703 1 39.47 126 SER A CA 1
ATOM 945 C C . SER A 1 126 ? 10.133 -0.298 -10.312 1 39.47 126 SER A C 1
ATOM 947 O O . SER A 1 126 ? 10.523 -0.675 -9.203 1 39.47 126 SER A O 1
ATOM 949 N N . TYR A 1 127 ? 9.156 -0.834 -10.562 1 37.75 127 TYR A N 1
ATOM 950 C CA . TYR A 1 127 ? 9.148 -2.219 -10.102 1 37.75 127 TYR A CA 1
ATOM 951 C C . TYR A 1 127 ? 10.508 -2.873 -10.32 1 37.75 127 TYR A C 1
ATOM 953 O O . TYR A 1 127 ? 11.109 -3.395 -9.383 1 37.75 127 TYR A O 1
ATOM 961 N N . ARG A 1 128 ? 10.539 -3.625 -11.516 1 36.81 128 ARG A N 1
ATOM 962 C CA . ARG A 1 128 ? 11.719 -4.418 -11.852 1 36.81 128 ARG A CA 1
ATOM 963 C C . ARG A 1 128 ? 12.883 -3.518 -12.25 1 36.81 128 ARG A C 1
ATOM 965 O O . ARG A 1 128 ? 12.805 -2.777 -13.227 1 36.81 128 ARG A O 1
ATOM 972 N N . PRO A 1 129 ? 13.711 -3.117 -11.312 1 37.97 129 PRO A N 1
ATOM 973 C CA . PRO A 1 129 ? 14.898 -2.377 -11.742 1 37.97 129 PRO A CA 1
ATOM 974 C C . PRO A 1 129 ? 15.312 -2.703 -13.172 1 37.97 129 PRO A C 1
ATOM 976 O O . PRO A 1 129 ? 15.781 -1.824 -13.898 1 37.97 129 PRO A O 1
ATOM 979 N N . ASP A 1 130 ? 15.531 -3.932 -13.5 1 36.25 130 ASP A N 1
ATOM 980 C CA . ASP A 1 130 ? 16.125 -4.203 -14.805 1 36.25 130 ASP A CA 1
ATOM 981 C C . ASP A 1 130 ? 15.188 -3.771 -15.93 1 36.25 130 ASP A C 1
ATOM 983 O O . ASP A 1 130 ? 15.641 -3.432 -17.031 1 36.25 130 ASP A O 1
ATOM 987 N N . TYR A 1 131 ? 14.055 -4.086 -15.977 1 35.88 131 TYR A N 1
ATOM 988 C CA . TYR A 1 131 ? 13.305 -3.811 -17.203 1 35.88 131 TYR A CA 1
ATOM 989 C C . TYR A 1 131 ? 12.961 -2.33 -17.312 1 35.88 131 TYR A C 1
ATOM 991 O O . TYR A 1 131 ? 13 -1.754 -18.391 1 35.88 131 TYR A O 1
ATOM 999 N N . PHE A 1 132 ? 12.289 -1.596 -16.531 1 34.88 132 PHE A N 1
ATOM 1000 C CA . PHE A 1 132 ? 11.977 -0.233 -16.938 1 34.88 132 PHE A CA 1
ATOM 1001 C C . PHE A 1 132 ? 13.164 0.691 -16.719 1 34.88 132 PHE A C 1
ATOM 1003 O O . PHE A 1 132 ? 13.312 1.272 -15.648 1 34.88 132 PHE A O 1
ATOM 1010 N N . VAL A 1 133 ? 14.266 0.377 -17.141 1 28.7 133 VAL A N 1
ATOM 1011 C CA . VAL A 1 133 ? 15.258 1.372 -17.531 1 28.7 133 VAL A CA 1
ATOM 1012 C C . VAL A 1 133 ? 14.609 2.436 -18.406 1 28.7 133 VAL A C 1
ATOM 1014 O O . VAL A 1 133 ? 13.805 2.113 -19.281 1 28.7 133 VAL A O 1
ATOM 1017 N N . SER A 1 134 ? 14.406 3.658 -17.953 1 27.44 134 SER A N 1
ATOM 1018 C CA . SER A 1 134 ? 14.32 4.758 -18.922 1 27.44 134 SER A CA 1
ATOM 1019 C C . SER A 1 134 ? 15.055 4.418 -20.203 1 27.44 134 SER A C 1
ATOM 1021 O O . SER A 1 134 ? 16.141 3.836 -20.188 1 27.44 134 SER A O 1
ATOM 1023 N N . LYS A 1 135 ? 14.383 4.336 -21.391 1 27.78 135 LYS A N 1
ATOM 1024 C CA . LYS A 1 135 ? 15.125 4.652 -22.609 1 27.78 135 LYS A CA 1
ATOM 1025 C C . LYS A 1 135 ? 16.125 5.781 -22.359 1 27.78 135 LYS A C 1
ATOM 1027 O O . LYS A 1 135 ? 15.742 6.867 -21.938 1 27.78 135 LYS A O 1
ATOM 1032 N N . LYS A 1 136 ? 17.469 5.621 -22.219 1 22.77 136 LYS A N 1
ATOM 1033 C CA . LYS A 1 136 ? 18.281 6.707 -22.75 1 22.77 136 LYS A CA 1
ATOM 1034 C C . LYS A 1 136 ? 17.891 7.016 -24.203 1 22.77 136 LYS A C 1
ATOM 1036 O O . LYS A 1 136 ? 17.75 6.102 -25.016 1 22.77 136 LYS A O 1
ATOM 1041 N N . MET B 1 1 ? -7.875 -30.312 49.469 1 47.03 1 MET B N 1
ATOM 1042 C CA . MET B 1 1 ? -7.176 -30.828 48.312 1 47.03 1 MET B CA 1
ATOM 1043 C C . MET B 1 1 ? -7.926 -30.484 47.031 1 47.03 1 MET B C 1
ATOM 1045 O O . MET B 1 1 ? -7.312 -30.297 45.969 1 47.03 1 MET B O 1
ATOM 1049 N N . ALA B 1 2 ? -9.219 -30.422 47.062 1 65.38 2 ALA B N 1
ATOM 1050 C CA . ALA B 1 2 ? -10.062 -30.219 45.875 1 65.38 2 ALA B CA 1
ATOM 1051 C C . ALA B 1 2 ? -9.938 -28.797 45.344 1 65.38 2 ALA B C 1
ATOM 1053 O O . ALA B 1 2 ? -10.016 -28.578 44.125 1 65.38 2 ALA B O 1
ATOM 1054 N N . SER B 1 3 ? -9.562 -27.844 46.094 1 68.5 3 SER B N 1
ATOM 1055 C CA . SER B 1 3 ? -9.539 -26.422 45.719 1 68.5 3 SER B CA 1
ATOM 1056 C C . SER B 1 3 ? -8.32 -26.094 44.875 1 68.5 3 SER B C 1
ATOM 1058 O O . SER B 1 3 ? -8.422 -25.328 43.906 1 68.5 3 SER B O 1
ATOM 1060 N N . ARG B 1 4 ? -7.242 -26.891 45.031 1 74.38 4 ARG B N 1
ATOM 1061 C CA . ARG B 1 4 ? -6.004 -26.641 44.312 1 74.38 4 ARG B CA 1
ATOM 1062 C C . ARG B 1 4 ? -6.102 -27.141 42.875 1 74.38 4 ARG B C 1
ATOM 1064 O O . ARG B 1 4 ? -5.527 -26.547 41.969 1 74.38 4 ARG B O 1
ATOM 1071 N N . SER B 1 5 ? -7.027 -28.031 42.719 1 79.31 5 SER B N 1
ATOM 1072 C CA . SER B 1 5 ? -7.188 -28.625 41.406 1 79.31 5 SER B CA 1
ATOM 1073 C C . SER B 1 5 ? -8.023 -27.75 40.5 1 79.31 5 SER B C 1
ATOM 1075 O O . SER B 1 5 ? -7.738 -27.641 39.281 1 79.31 5 SER B O 1
ATOM 1077 N N . ILE B 1 6 ? -8.922 -27.016 41.094 1 76.94 6 ILE B N 1
ATOM 1078 C CA . ILE B 1 6 ? -9.812 -26.188 40.312 1 76.94 6 ILE B CA 1
ATOM 1079 C C . ILE B 1 6 ? -9.078 -24.938 39.844 1 76.94 6 ILE B C 1
ATOM 1081 O O . ILE B 1 6 ? -9.219 -24.516 38.688 1 76.94 6 ILE B O 1
ATOM 1085 N N . HIS B 1 7 ? -8.211 -24.484 40.656 1 78.69 7 HIS B N 1
ATOM 1086 C CA . HIS B 1 7 ? -7.441 -23.297 40.312 1 78.69 7 HIS B CA 1
ATOM 1087 C C . HIS B 1 7 ? -6.441 -23.594 39.188 1 78.69 7 HIS B C 1
ATOM 1089 O O . HIS B 1 7 ? -6.254 -22.766 38.281 1 78.69 7 HIS B O 1
ATOM 1095 N N . ALA B 1 8 ? -5.91 -24.781 39.25 1 79.31 8 ALA B N 1
ATOM 1096 C CA . ALA B 1 8 ? -4.945 -25.188 38.219 1 79.31 8 ALA B CA 1
ATOM 1097 C C . ALA B 1 8 ? -5.625 -25.359 36.875 1 79.31 8 ALA B C 1
ATOM 1099 O O . ALA B 1 8 ? -5.07 -24.969 35.844 1 79.31 8 ALA B O 1
ATOM 1100 N N . CYS B 1 9 ? -6.859 -25.781 36.938 1 74.25 9 CYS B N 1
ATOM 1101 C CA . CYS B 1 9 ? -7.598 -26 35.719 1 74.25 9 CYS B CA 1
ATOM 1102 C C . CYS B 1 9 ? -8.031 -24.688 35.094 1 74.25 9 CYS B C 1
ATOM 1104 O O . CYS B 1 9 ? -7.992 -24.531 33.875 1 74.25 9 CYS B O 1
ATOM 1106 N N . VAL B 1 10 ? -8.352 -23.719 35.938 1 74.75 10 VAL B N 1
ATOM 1107 C CA . VAL B 1 10 ? -8.766 -22.406 35.469 1 74.75 10 VAL B CA 1
ATOM 1108 C C . VAL B 1 10 ? -7.566 -21.672 34.875 1 74.75 10 VAL B C 1
ATOM 1110 O O . VAL B 1 10 ? -7.676 -21.047 33.812 1 74.75 10 VAL B O 1
ATOM 1113 N N . LEU B 1 11 ? -6.477 -21.922 35.438 1 78 11 LEU B N 1
ATOM 1114 C CA . LEU B 1 11 ? -5.266 -21.281 34.938 1 78 11 LEU B CA 1
ATOM 1115 C C . LEU B 1 11 ? -4.828 -21.891 33.625 1 78 11 LEU B C 1
ATOM 1117 O O . LEU B 1 11 ? -4.43 -21.156 32.688 1 78 11 LEU B O 1
ATOM 1121 N N . ALA B 1 12 ? -5.012 -23.156 33.531 1 79.06 12 ALA B N 1
ATOM 1122 C CA . ALA B 1 12 ? -4.637 -23.859 32.312 1 79.06 12 ALA B CA 1
ATOM 1123 C C . ALA B 1 12 ? -5.555 -23.453 31.156 1 79.06 12 ALA B C 1
ATOM 1125 O O . ALA B 1 12 ? -5.094 -23.25 30.031 1 79.06 12 ALA B O 1
ATOM 1126 N N . ALA B 1 13 ? -6.785 -23.312 31.5 1 75.75 13 ALA B N 1
ATOM 1127 C CA . ALA B 1 13 ? -7.754 -22.938 30.469 1 75.75 13 ALA B CA 1
ATOM 1128 C C . ALA B 1 13 ? -7.504 -21.516 29.984 1 75.75 13 ALA B C 1
ATOM 1130 O O . ALA B 1 13 ? -7.574 -21.25 28.781 1 75.75 13 ALA B O 1
ATOM 1131 N N . ILE B 1 14 ? -7.164 -20.656 30.938 1 72.25 14 ILE B N 1
ATOM 1132 C CA . ILE B 1 14 ? -6.879 -19.266 30.594 1 72.25 14 ILE B CA 1
ATOM 1133 C C . ILE B 1 14 ? -5.625 -19.203 29.719 1 72.25 14 ILE B C 1
ATOM 1135 O O . ILE B 1 14 ? -5.59 -18.484 28.719 1 72.25 14 ILE B O 1
ATOM 1139 N N . LEU B 1 15 ? -4.691 -20.047 30.016 1 73.12 15 LEU B N 1
ATOM 1140 C CA . LEU B 1 15 ? -3.439 -20.062 29.266 1 73.12 15 LEU B CA 1
ATOM 1141 C C . LEU B 1 15 ? -3.652 -20.625 27.859 1 73.12 15 LEU B C 1
ATOM 1143 O O . LEU B 1 15 ? -3.08 -20.109 26.891 1 73.12 15 LEU B O 1
ATOM 1147 N N . LEU B 1 16 ? -4.527 -21.578 27.781 1 71.44 16 LEU B N 1
ATOM 1148 C CA . LEU B 1 16 ? -4.805 -22.188 26.484 1 71.44 16 LEU B CA 1
ATOM 1149 C C . LEU B 1 16 ? -5.566 -21.219 25.578 1 71.44 16 LEU B C 1
ATOM 1151 O O . LEU B 1 16 ? -5.305 -21.156 24.375 1 71.44 16 LEU B O 1
ATOM 1155 N N . THR B 1 17 ? -6.484 -20.5 26.156 1 67.25 17 THR B N 1
ATOM 1156 C CA . THR B 1 17 ? -7.246 -19.562 25.344 1 67.25 17 THR B CA 1
ATOM 1157 C C . THR B 1 17 ? -6.363 -18.391 24.906 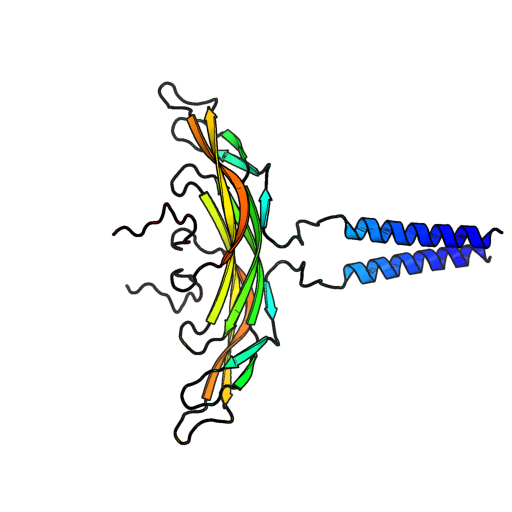1 67.25 17 THR B C 1
ATOM 1159 O O . THR B 1 17 ? -6.484 -17.922 23.766 1 67.25 17 THR B O 1
ATOM 1162 N N . ILE B 1 18 ? -5.48 -17.984 25.719 1 63.84 18 ILE B N 1
ATOM 1163 C CA . ILE B 1 18 ? -4.539 -16.922 25.375 1 63.84 18 ILE B CA 1
ATOM 1164 C C . ILE B 1 18 ? -3.643 -17.391 24.234 1 63.84 18 ILE B C 1
ATOM 1166 O O . ILE B 1 18 ? -3.381 -16.625 23.281 1 63.84 18 ILE B O 1
ATOM 1170 N N . TRP B 1 19 ? -3.158 -18.641 24.266 1 61.34 19 TRP B N 1
ATOM 1171 C CA . TRP B 1 19 ? -2.289 -19.188 23.234 1 61.34 19 TRP B CA 1
ATOM 1172 C C . TRP B 1 19 ? -3.014 -19.266 21.891 1 61.34 19 TRP B C 1
ATOM 1174 O O . TRP B 1 19 ? -2.439 -18.953 20.844 1 61.34 19 TRP B O 1
ATOM 1184 N N . ALA B 1 20 ? -4.227 -19.703 21.844 1 59.28 20 ALA B N 1
ATOM 1185 C CA . ALA B 1 20 ? -5.012 -19.812 20.625 1 59.28 20 ALA B CA 1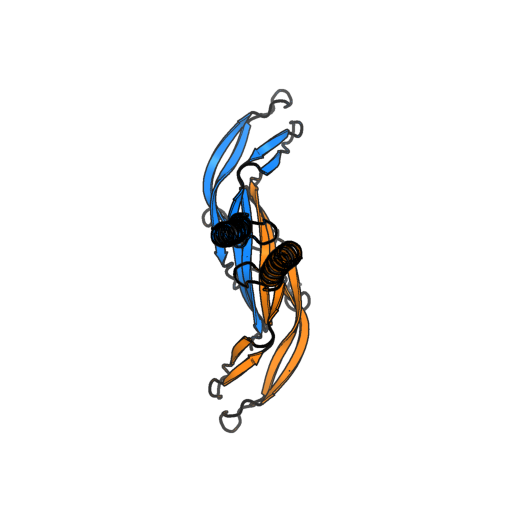
ATOM 1186 C C . ALA B 1 20 ? -5.258 -18.438 20 1 59.28 20 ALA B C 1
ATOM 1188 O O . ALA B 1 20 ? -5.238 -18.281 18.781 1 59.28 20 ALA B O 1
ATOM 1189 N N . CYS B 1 21 ? -5.426 -17.422 20.859 1 55 21 CYS B N 1
ATOM 1190 C CA . CYS B 1 21 ? -5.648 -16.062 20.359 1 55 21 CYS B CA 1
ATOM 1191 C C . CYS B 1 21 ? -4.375 -15.5 19.75 1 55 21 CYS B C 1
ATOM 1193 O O . CYS B 1 21 ? -4.441 -14.68 18.828 1 55 21 CYS B O 1
ATOM 1195 N N . ALA B 1 22 ? -3.227 -16.016 20.188 1 53.56 22 ALA B N 1
ATOM 1196 C CA . ALA B 1 22 ? -1.955 -15.438 19.766 1 53.56 22 ALA B CA 1
ATOM 1197 C C . ALA B 1 22 ? -1.513 -16.031 18.422 1 53.56 22 ALA B C 1
ATOM 1199 O O . ALA B 1 22 ? -0.787 -15.391 17.656 1 53.56 22 ALA B O 1
ATOM 1200 N N . LEU B 1 23 ? -1.87 -17.297 18.062 1 52.91 23 LEU B N 1
ATOM 1201 C CA . LEU B 1 23 ? -1.2 -17.984 16.969 1 52.91 23 LEU B CA 1
ATOM 1202 C C . LEU B 1 23 ? -1.903 -17.703 15.641 1 52.91 23 LEU B C 1
ATOM 1204 O O . LEU B 1 23 ? -1.307 -17.859 14.578 1 52.91 23 LEU B O 1
ATOM 1208 N N . ALA B 1 24 ? -3.115 -17.391 15.539 1 50.19 24 ALA B N 1
ATOM 1209 C CA . ALA B 1 24 ? -3.756 -17.375 14.234 1 50.19 24 ALA B CA 1
ATOM 1210 C C . ALA B 1 24 ? -3.6 -16 13.562 1 50.19 24 ALA B C 1
ATOM 1212 O O . ALA B 1 24 ? -3.971 -14.977 14.133 1 50.19 24 ALA B O 1
ATOM 1213 N N . ILE B 1 25 ? -2.613 -16.078 12.594 1 51.03 25 ILE B N 1
ATOM 1214 C CA . ILE B 1 25 ? -2.596 -14.875 11.766 1 51.03 25 ILE B CA 1
ATOM 1215 C C . ILE B 1 25 ? -3.961 -14.68 11.109 1 51.03 25 ILE B C 1
ATOM 1217 O O . ILE B 1 25 ? -4.469 -15.586 10.445 1 51.03 25 ILE B O 1
ATOM 1221 N N . ASP B 1 26 ? -4.727 -13.789 11.5 1 62.59 26 ASP B N 1
ATOM 1222 C CA . ASP B 1 26 ? -5.957 -13.391 10.82 1 62.59 26 ASP B CA 1
ATOM 1223 C C . ASP B 1 26 ? -5.648 -12.547 9.578 1 62.59 26 ASP B C 1
ATOM 1225 O O . ASP B 1 26 ? -5.172 -11.414 9.695 1 62.59 26 ASP B O 1
ATOM 1229 N N . PRO B 1 27 ? -5.703 -13.102 8.281 1 64.69 27 PRO B N 1
ATOM 1230 C CA . PRO B 1 27 ? -5.391 -12.359 7.051 1 64.69 27 PRO B CA 1
ATOM 1231 C C . PRO B 1 27 ? -6.047 -10.984 7.008 1 64.69 27 PRO B C 1
ATOM 1233 O O . PRO B 1 27 ? -5.547 -10.078 6.336 1 64.69 27 PRO B O 1
ATOM 1236 N N . SER B 1 28 ? -7.086 -10.898 7.629 1 70.38 28 SER B N 1
ATOM 1237 C CA . SER B 1 28 ? -7.797 -9.625 7.605 1 70.38 28 SER B CA 1
ATOM 1238 C C . SER B 1 28 ? -7.055 -8.562 8.414 1 70.38 28 SER B C 1
ATOM 1240 O O . SER B 1 28 ? -7.246 -7.363 8.195 1 70.38 28 SER B O 1
ATOM 1242 N N . THR B 1 29 ? -6.086 -9.047 9.211 1 75.62 29 THR B N 1
ATOM 1243 C CA . THR B 1 29 ? -5.348 -8.094 10.031 1 75.62 29 THR B CA 1
ATOM 1244 C C . THR B 1 29 ? -3.848 -8.203 9.766 1 75.62 29 THR B C 1
ATOM 1246 O O . THR B 1 29 ? -3.045 -7.578 10.461 1 75.62 29 THR B O 1
ATOM 1249 N N . ALA B 1 30 ? -3.582 -9 8.82 1 77.06 30 ALA B N 1
ATOM 1250 C CA . ALA B 1 30 ? -2.164 -9.203 8.531 1 77.06 30 ALA B CA 1
ATOM 1251 C C . ALA B 1 30 ? -1.545 -7.945 7.922 1 77.06 30 ALA B C 1
ATOM 1253 O O . ALA B 1 30 ? -2.137 -7.32 7.039 1 77.06 30 ALA B O 1
ATOM 1254 N N . THR B 1 31 ? -0.406 -7.527 8.438 1 90.12 31 THR B N 1
ATOM 1255 C CA . THR B 1 31 ? 0.386 -6.426 7.906 1 90.12 31 THR B CA 1
ATOM 1256 C C . THR B 1 31 ? 1.714 -6.934 7.352 1 90.12 31 THR B C 1
ATOM 1258 O O . THR B 1 31 ? 2.164 -8.023 7.703 1 90.12 31 THR B O 1
ATOM 1261 N N . GLY B 1 32 ? 2.197 -6.184 6.496 1 91.69 32 GLY B N 1
ATOM 1262 C CA . GLY B 1 32 ? 3.428 -6.598 5.844 1 91.69 32 GLY B CA 1
ATOM 1263 C C . GLY B 1 32 ? 3.199 -7.207 4.473 1 91.69 32 GLY B C 1
ATOM 1264 O O . GLY B 1 32 ? 2.199 -6.914 3.814 1 91.69 32 GLY B O 1
ATOM 1265 N N . CYS B 1 33 ? 4.152 -7.902 4.047 1 91.94 33 CYS B N 1
ATOM 1266 C CA . CYS B 1 33 ? 4.164 -8.445 2.693 1 91.94 33 CYS B CA 1
ATOM 1267 C C . CYS B 1 33 ? 4.637 -9.898 2.695 1 91.94 33 CYS B C 1
ATOM 1269 O O . CYS B 1 33 ? 5.668 -10.219 3.287 1 91.94 33 CYS B O 1
ATOM 1271 N N . TYR B 1 34 ? 3.812 -10.742 1.972 1 92.5 34 TYR B N 1
ATOM 1272 C CA . TYR B 1 34 ? 4.074 -12.18 2.068 1 92.5 34 TYR B CA 1
ATOM 1273 C C . TYR B 1 34 ? 3.969 -12.844 0.701 1 92.5 34 TYR B C 1
ATOM 1275 O O . TYR B 1 34 ? 3.232 -12.375 -0.171 1 92.5 34 TYR B O 1
ATOM 1283 N N . VAL B 1 35 ? 4.816 -13.938 0.645 1 93.19 35 VAL B N 1
ATOM 1284 C CA . VAL B 1 35 ? 4.625 -14.812 -0.51 1 93.19 35 VAL B CA 1
ATOM 1285 C C . VAL B 1 35 ? 3.326 -15.594 -0.357 1 93.19 35 VAL B C 1
ATOM 1287 O O . VAL B 1 35 ? 3.076 -16.203 0.691 1 93.19 35 VAL B O 1
ATOM 1290 N N . HIS B 1 36 ? 2.535 -15.477 -1.35 1 91.25 36 HIS B N 1
ATOM 1291 C CA . HIS B 1 36 ? 1.353 -16.328 -1.432 1 91.25 36 HIS B CA 1
ATOM 1292 C C . HIS B 1 36 ? 1.577 -17.5 -2.387 1 91.25 36 HIS B C 1
ATOM 1294 O O . HIS B 1 36 ? 1.566 -17.312 -3.607 1 91.25 36 HIS B O 1
ATOM 1300 N N . ASN B 1 37 ? 1.714 -18.734 -1.922 1 89.5 37 ASN B N 1
ATOM 1301 C CA . ASN B 1 37 ? 2.197 -19.875 -2.682 1 89.5 37 ASN B CA 1
ATOM 1302 C C . ASN B 1 37 ? 1.067 -20.562 -3.443 1 89.5 37 ASN B C 1
ATOM 1304 O O . ASN B 1 37 ? 1.317 -21.375 -4.336 1 89.5 37 ASN B O 1
ATOM 1308 N N . ALA B 1 38 ? -0.053 -20.344 -3.32 1 88.56 38 ALA B N 1
ATOM 1309 C CA . ALA B 1 38 ? -1.142 -21.094 -3.959 1 88.56 38 ALA B CA 1
ATOM 1310 C C . ALA B 1 38 ? -2.197 -20.141 -4.512 1 88.56 38 ALA B C 1
ATOM 1312 O O . ALA B 1 38 ? -3.395 -20.328 -4.281 1 88.56 38 ALA B O 1
ATOM 1313 N N . MET B 1 39 ? -1.662 -19.172 -5.195 1 88.44 39 MET B N 1
ATOM 1314 C CA . MET B 1 39 ? -2.596 -18.266 -5.855 1 88.44 39 MET B CA 1
ATOM 1315 C C . MET B 1 39 ? -3.096 -18.859 -7.168 1 88.44 39 M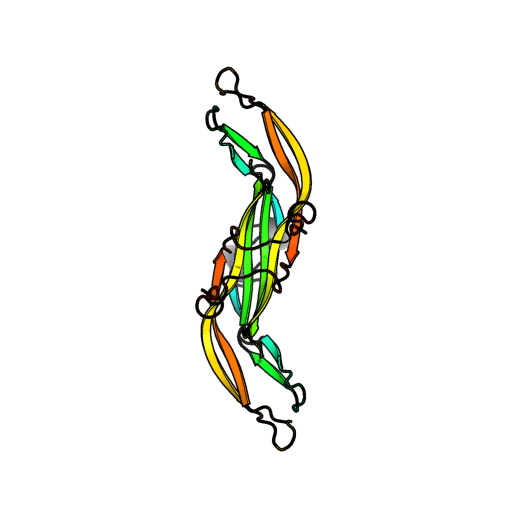ET B C 1
ATOM 1317 O O . MET B 1 39 ? -2.299 -19.281 -8.008 1 88.44 39 MET B O 1
ATOM 1321 N N . SER B 1 40 ? -4.391 -18.969 -7.25 1 89.94 40 SER B N 1
ATOM 1322 C CA . SER B 1 40 ? -4.98 -19.438 -8.5 1 89.94 40 SER B CA 1
ATOM 1323 C C . SER B 1 40 ? -4.941 -18.344 -9.57 1 89.94 40 SER B C 1
ATOM 1325 O O . SER B 1 40 ? -5.457 -17.25 -9.359 1 89.94 40 SER B O 1
ATOM 1327 N N . HIS B 1 41 ? -4.293 -18.75 -10.625 1 88.94 41 HIS B N 1
ATOM 1328 C CA . HIS B 1 41 ? -4.152 -17.781 -11.719 1 88.94 41 HIS B CA 1
ATOM 1329 C C . HIS B 1 41 ? -4.551 -18.406 -13.055 1 88.94 41 HIS B C 1
ATOM 1331 O O . HIS B 1 41 ? -4.039 -19.469 -13.422 1 88.94 41 HIS B O 1
ATOM 1337 N N . VAL B 1 42 ? -5.418 -17.719 -13.766 1 90.88 42 VAL B N 1
ATOM 1338 C CA . VAL B 1 42 ? -5.844 -18.219 -15.07 1 90.88 42 VAL B CA 1
ATOM 1339 C C . VAL B 1 42 ? -4.914 -17.672 -16.156 1 90.88 42 VAL B C 1
ATOM 1341 O O . VAL B 1 42 ? -4.828 -16.453 -16.344 1 90.88 42 VAL B O 1
ATOM 1344 N N . VAL B 1 43 ? -4.312 -18.562 -16.781 1 89.06 43 VAL B N 1
ATOM 1345 C CA . VAL B 1 43 ? -3.412 -18.188 -17.875 1 89.06 43 VAL B CA 1
ATOM 1346 C C . VAL B 1 43 ? -4.191 -18.125 -19.188 1 89.06 43 VAL B C 1
ATOM 1348 O O . VAL B 1 43 ? -4.941 -19.04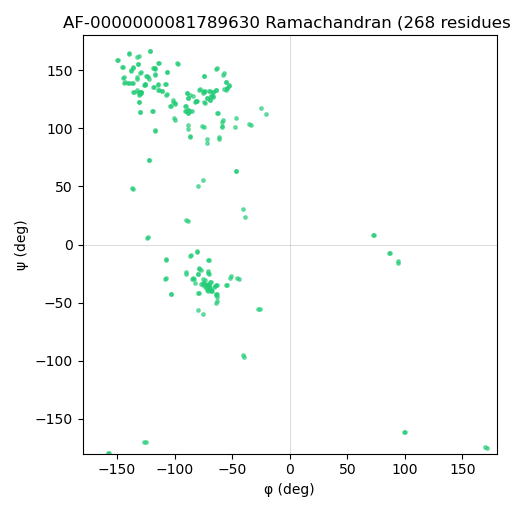7 -19.516 1 89.06 43 VAL B O 1
ATOM 1351 N N . GLN B 1 44 ? -3.992 -17.016 -19.859 1 89 44 GLN B N 1
ATOM 1352 C CA . GLN B 1 44 ? -4.586 -16.844 -21.172 1 89 44 GLN B CA 1
ATOM 1353 C C . GLN B 1 44 ? -3.508 -16.656 -22.234 1 89 44 GLN B C 1
ATOM 1355 O O . GLN B 1 44 ? -2.736 -15.695 -22.188 1 89 44 GLN B O 1
ATOM 1360 N N . LYS B 1 45 ? -3.451 -17.578 -23.078 1 90.12 45 LYS B N 1
ATOM 1361 C CA . LYS B 1 45 ? -2.516 -17.531 -24.203 1 90.12 45 LYS B CA 1
ATOM 1362 C C . LYS B 1 45 ? -3.227 -17.797 -25.516 1 90.12 45 LYS B C 1
ATOM 1364 O O . LYS B 1 45 ? -3.994 -18.766 -25.625 1 90.12 45 LYS B O 1
ATOM 1369 N N . ASP B 1 46 ? -2.908 -16.891 -26.438 1 91.94 46 ASP B N 1
ATOM 1370 C CA . ASP B 1 46 ? -3.557 -17.062 -27.734 1 91.94 46 ASP B CA 1
ATOM 1371 C C . ASP B 1 46 ? -3.307 -18.469 -28.281 1 91.94 46 ASP B C 1
ATOM 1373 O O . ASP B 1 46 ? -2.166 -18.938 -28.297 1 91.94 46 ASP B O 1
ATOM 1377 N N . GLY B 1 47 ? -4.418 -19.078 -28.781 1 95.94 47 GLY B N 1
ATOM 1378 C CA . GLY B 1 47 ? -4.309 -20.406 -29.375 1 95.94 47 GLY B CA 1
ATOM 1379 C C . GLY B 1 47 ? -4.43 -21.516 -28.344 1 95.94 47 GLY B C 1
ATOM 1380 O O . GLY B 1 47 ? -4.445 -22.703 -28.688 1 95.94 47 GLY B O 1
ATOM 1381 N N . CYS B 1 48 ? -4.461 -21.188 -27.094 1 95.81 48 CYS B N 1
ATOM 1382 C CA . CYS B 1 48 ? -4.645 -22.156 -26.016 1 95.81 48 CYS B CA 1
ATOM 1383 C C . CYS B 1 48 ? -5.926 -21.875 -25.25 1 95.81 48 CYS B C 1
ATOM 1385 O O . CYS B 1 48 ? -6.355 -20.719 -25.156 1 95.81 48 CYS B O 1
ATOM 1387 N N . ARG B 1 49 ? -6.512 -22.906 -24.688 1 94.81 49 ARG B N 1
ATOM 1388 C CA . ARG B 1 49 ? -7.629 -22.703 -23.766 1 94.81 49 ARG B CA 1
ATOM 1389 C C . ARG B 1 49 ? -7.141 -22.172 -22.422 1 94.81 49 ARG B C 1
ATOM 1391 O O . ARG B 1 49 ? -6.059 -22.547 -21.969 1 94.81 49 ARG B O 1
ATOM 1398 N N . PRO B 1 50 ? -7.953 -21.344 -21.875 1 94.31 50 PRO B N 1
ATOM 1399 C CA . PRO B 1 50 ? -7.586 -20.859 -20.547 1 94.31 50 PRO B CA 1
ATOM 1400 C C . PRO B 1 50 ? -7.285 -22 -19.578 1 94.31 50 PRO B C 1
ATOM 1402 O O . PRO B 1 50 ? -7.957 -23.031 -19.609 1 94.31 50 PRO B O 1
ATOM 1405 N N . TYR B 1 51 ? -6.254 -21.812 -18.844 1 92.75 51 TYR B N 1
ATOM 1406 C CA . TYR B 1 51 ? -5.797 -22.828 -17.906 1 92.75 51 TYR B CA 1
ATOM 1407 C C . TYR B 1 51 ? -5.508 -22.234 -16.531 1 92.75 51 TYR B C 1
ATOM 1409 O O . TYR B 1 51 ? -4.828 -21.203 -16.438 1 92.75 51 TYR B O 1
ATOM 1417 N N . GLU B 1 52 ? -5.992 -22.859 -15.477 1 92.19 52 GLU B N 1
ATOM 1418 C CA . GLU B 1 52 ? -5.77 -22.375 -14.117 1 92.19 52 GLU B CA 1
ATOM 1419 C C . GLU B 1 52 ? -4.453 -22.906 -13.555 1 92.19 52 GLU B C 1
ATOM 1421 O O . GLU B 1 52 ? -4.277 -24.125 -13.406 1 92.19 52 GLU B O 1
ATOM 1426 N N . LEU B 1 53 ? -3.609 -22.016 -13.336 1 90.69 53 LEU B N 1
ATOM 1427 C CA . LEU B 1 53 ? -2.312 -22.375 -12.766 1 90.69 53 LEU B CA 1
ATOM 1428 C C . LEU B 1 53 ? -2.217 -21.922 -11.312 1 90.69 53 LEU B C 1
ATOM 1430 O O . LEU B 1 53 ? -2.682 -20.844 -10.953 1 90.69 53 LEU B O 1
ATOM 1434 N N . ILE B 1 54 ? -1.63 -22.812 -10.445 1 91.5 54 ILE B N 1
ATOM 1435 C CA . ILE B 1 54 ? -1.311 -22.422 -9.078 1 91.5 54 ILE B CA 1
ATOM 1436 C C . ILE B 1 54 ? 0.086 -21.812 -9.023 1 91.5 54 ILE B C 1
ATOM 1438 O O . ILE B 1 54 ? 1.076 -22.469 -9.344 1 91.5 54 ILE B O 1
ATOM 1442 N N . VAL B 1 55 ? 0.07 -20.562 -8.734 1 92.25 55 VAL B N 1
ATOM 1443 C CA . VAL B 1 55 ? 1.335 -19.844 -8.789 1 92.25 55 VAL B CA 1
ATOM 1444 C C . VAL B 1 55 ? 1.646 -19.234 -7.422 1 92.25 55 VAL B C 1
ATOM 1446 O O . VAL B 1 55 ? 0.792 -19.219 -6.531 1 92.25 55 VAL B O 1
ATOM 1449 N N . SER B 1 56 ? 2.973 -18.797 -7.352 1 92.06 56 SER B N 1
ATOM 1450 C CA . SER B 1 56 ? 3.387 -18.016 -6.188 1 92.06 56 SER B CA 1
ATOM 1451 C C . SER B 1 56 ? 3.5 -16.531 -6.531 1 92.06 56 SER B C 1
ATOM 1453 O O . SER B 1 56 ? 4.215 -16.156 -7.461 1 92.06 56 SER B O 1
ATOM 1455 N N . GLY B 1 57 ? 2.73 -15.773 -5.855 1 93.06 57 GLY B N 1
ATOM 1456 C CA . GLY B 1 57 ? 2.771 -14.328 -5.984 1 93.06 57 GLY B CA 1
ATOM 1457 C C . GLY B 1 57 ? 2.951 -13.617 -4.656 1 93.06 57 GLY B C 1
ATOM 1458 O O . GLY B 1 57 ? 3.371 -14.227 -3.67 1 93.06 57 GLY B O 1
ATOM 1459 N N . CYS B 1 58 ? 2.781 -12.266 -4.727 1 91.5 58 CYS B N 1
ATOM 1460 C CA . CYS B 1 58 ? 2.969 -11.469 -3.52 1 91.5 58 CYS B CA 1
ATOM 1461 C C . CYS B 1 58 ? 1.656 -10.828 -3.076 1 91.5 58 CYS B C 1
ATOM 1463 O O . CYS B 1 58 ? 0.867 -10.383 -3.908 1 91.5 58 CYS B O 1
ATOM 1465 N N . TRP B 1 59 ? 1.443 -10.883 -1.798 1 92.62 59 TRP B N 1
ATOM 1466 C CA . TRP B 1 59 ? 0.274 -10.234 -1.209 1 92.62 59 TRP B CA 1
ATOM 1467 C C . TRP B 1 59 ? 0.604 -9.656 0.163 1 92.62 59 TRP B C 1
ATOM 1469 O O . TRP B 1 59 ? 1.349 -10.266 0.937 1 92.62 59 TRP B O 1
ATOM 1479 N N . GLY B 1 60 ? -0.062 -8.547 0.307 1 93 60 GLY B N 1
ATOM 1480 C CA . GLY B 1 60 ? 0.132 -7.973 1.628 1 93 60 GLY B CA 1
ATOM 1481 C C . GLY B 1 60 ? -0.429 -6.566 1.753 1 93 60 GLY B C 1
ATOM 1482 O O . GLY B 1 60 ? -1.207 -6.125 0.904 1 93 60 GLY B O 1
ATOM 1483 N N . ARG B 1 61 ? -0.156 -5.98 2.893 1 94.06 61 ARG B N 1
ATOM 1484 C CA . ARG B 1 61 ? -0.545 -4.617 3.242 1 94.06 61 ARG B CA 1
ATOM 1485 C C . ARG B 1 61 ? 0.643 -3.83 3.783 1 94.06 61 ARG B C 1
ATOM 1487 O O . ARG B 1 61 ? 1.172 -4.148 4.852 1 94.06 61 ARG B O 1
ATOM 1494 N N . CYS B 1 62 ? 1.027 -2.838 3.023 1 92 62 CYS B N 1
ATOM 1495 C CA . CYS B 1 62 ? 2.225 -2.076 3.357 1 92 62 CYS B CA 1
ATOM 1496 C C . CYS B 1 62 ? 1.86 -0.7 3.902 1 92 62 CYS B C 1
ATOM 1498 O O . CYS B 1 62 ? 0.813 -0.148 3.557 1 92 62 CYS B O 1
ATOM 1500 N N . ALA B 1 63 ? 2.717 -0.267 4.77 1 91.88 63 ALA B N 1
ATOM 1501 C CA . ALA B 1 63 ? 2.465 1.014 5.422 1 91.88 63 ALA B CA 1
ATOM 1502 C C . ALA B 1 63 ? 2.551 2.166 4.426 1 91.88 63 ALA B C 1
ATOM 1504 O O . ALA B 1 63 ? 3.496 2.244 3.639 1 91.88 63 ALA B O 1
ATOM 1505 N N . THR B 1 64 ? 1.561 2.988 4.461 1 90.69 64 THR B N 1
ATOM 1506 C CA . THR B 1 64 ? 1.492 4.191 3.641 1 90.69 64 THR B CA 1
ATOM 1507 C C . THR B 1 64 ? 1.095 5.398 4.484 1 90.69 64 THR B C 1
ATOM 1509 O O . THR B 1 64 ? 0.331 5.27 5.445 1 90.69 64 THR B O 1
ATOM 1512 N N . VAL B 1 65 ? 1.737 6.496 4.109 1 89.94 65 VAL B N 1
ATOM 1513 C CA . VAL B 1 65 ? 1.467 7.719 4.855 1 89.94 65 VAL B CA 1
ATOM 1514 C C . VAL B 1 65 ? 1.381 8.906 3.898 1 89.94 65 VAL B C 1
ATOM 1516 O O . VAL B 1 65 ? 2.154 8.992 2.939 1 89.94 65 VAL B O 1
ATOM 1519 N N . GLU B 1 66 ? 0.427 9.719 4.188 1 88.06 66 GLU B N 1
ATOM 1520 C CA . GLU B 1 66 ? 0.342 11.023 3.537 1 88.06 66 GLU B CA 1
ATOM 1521 C C . GLU B 1 66 ? 0.179 12.141 4.562 1 88.06 66 GLU B C 1
ATOM 1523 O O . GLU B 1 66 ? -0.679 12.062 5.445 1 88.06 66 GLU B O 1
ATOM 1528 N N . VAL B 1 67 ? 1.081 13.164 4.332 1 88.12 67 VAL B N 1
ATOM 1529 C CA . VAL B 1 67 ? 1.062 14.312 5.238 1 88.12 67 VAL B CA 1
ATOM 1530 C C . VAL B 1 67 ? 0.999 15.609 4.438 1 88.12 67 VAL B C 1
ATOM 1532 O O . VAL B 1 67 ? 1.474 15.664 3.299 1 88.12 67 VAL B O 1
ATOM 1535 N N . PRO B 1 68 ? 0.349 16.609 5.027 1 86.12 68 PRO B N 1
ATOM 1536 C CA . PRO B 1 68 ? 0.344 17.906 4.324 1 86.12 68 PRO B CA 1
ATOM 1537 C C . PRO B 1 68 ? 1.75 18.438 4.055 1 86.12 68 PRO B C 1
ATOM 1539 O O . PRO B 1 68 ? 2.668 18.188 4.84 1 86.12 68 PRO B O 1
ATOM 1542 N N . ALA B 1 69 ? 1.884 19.141 2.877 1 82.81 69 ALA B N 1
ATOM 1543 C CA . ALA B 1 69 ? 3.137 19.781 2.488 1 82.81 69 ALA B CA 1
ATOM 1544 C C . ALA B 1 69 ? 2.902 21.219 2.051 1 82.81 69 ALA B C 1
ATOM 1546 O O . ALA B 1 69 ? 1.771 21.609 1.749 1 82.81 69 ALA B O 1
ATOM 1547 N N . LEU B 1 70 ? 3.992 21.891 2.07 1 77.44 70 LEU B N 1
ATOM 1548 C CA . LEU B 1 70 ? 3.914 23.312 1.751 1 77.44 70 LEU B CA 1
ATOM 1549 C C . LEU B 1 70 ? 3.828 23.531 0.244 1 77.44 70 LEU B C 1
ATOM 1551 O O . LEU B 1 70 ? 3.082 24.391 -0.223 1 77.44 70 LEU B O 1
ATOM 1555 N N . ASN B 1 71 ? 4.605 22.766 -0.431 1 74.44 71 ASN B N 1
ATOM 1556 C CA . ASN B 1 71 ? 4.688 22.953 -1.875 1 74.44 71 ASN B CA 1
ATOM 1557 C C . ASN B 1 71 ? 3.783 21.984 -2.621 1 74.44 71 ASN B C 1
ATOM 1559 O O . ASN B 1 71 ? 3.473 20.906 -2.113 1 74.44 71 ASN B O 1
ATOM 1563 N N . PRO B 1 72 ? 3.434 22.484 -3.875 1 74.56 72 PRO B N 1
ATOM 1564 C CA . PRO B 1 72 ? 2.68 21.5 -4.664 1 74.56 72 PRO B CA 1
ATOM 1565 C C . PRO B 1 72 ? 3.412 20.172 -4.812 1 74.56 72 PRO B C 1
ATOM 1567 O O . PRO B 1 72 ? 4.641 20.156 -4.949 1 74.56 72 PRO B O 1
ATOM 1570 N N . PRO B 1 73 ? 2.58 19.094 -4.715 1 77.69 73 PRO B N 1
ATOM 1571 C CA . PRO B 1 73 ? 1.121 18.969 -4.719 1 77.69 73 PRO B CA 1
ATOM 1572 C C . PRO B 1 73 ? 0.518 19.062 -3.318 1 77.69 73 PRO B C 1
ATOM 1574 O O . PRO B 1 73 ? -0.601 18.594 -3.09 1 77.69 73 PRO B O 1
ATOM 1577 N N . PHE B 1 74 ? 1.187 19.625 -2.35 1 80.75 74 PHE B N 1
ATOM 1578 C CA . PHE B 1 74 ? 0.753 20 -1.012 1 80.75 74 PHE B CA 1
ATOM 1579 C C . PHE B 1 74 ? 0.567 18.781 -0.131 1 80.75 74 PHE B C 1
ATOM 1581 O O . PHE B 1 74 ? -0.095 18.844 0.907 1 80.75 74 PHE B O 1
ATOM 1588 N N . VAL B 1 75 ? 0.994 17.656 -0.695 1 83.69 75 VAL B N 1
ATOM 1589 C CA . VAL B 1 75 ? 1.001 16.422 0.068 1 83.69 75 VAL B CA 1
ATOM 1590 C C . VAL B 1 75 ? 2.367 15.75 -0.051 1 83.69 75 VAL B C 1
ATOM 1592 O O . VAL B 1 75 ? 2.951 15.703 -1.136 1 83.69 75 VAL B O 1
ATOM 1595 N N . SER B 1 76 ? 2.85 15.414 1.099 1 83.5 76 SER B N 1
ATOM 1596 C CA . SER B 1 76 ? 4.008 14.531 1.129 1 83.5 76 SER B CA 1
ATOM 1597 C C . SER B 1 76 ? 3.598 13.086 1.413 1 83.5 76 SER B C 1
ATOM 1599 O O . SER B 1 76 ? 2.982 12.805 2.443 1 83.5 76 SER B O 1
ATOM 1601 N N . ALA B 1 77 ? 3.977 12.227 0.434 1 84.94 77 ALA B N 1
ATOM 1602 C CA . ALA B 1 77 ? 3.496 10.852 0.528 1 84.94 77 ALA B CA 1
ATOM 1603 C C . ALA B 1 77 ? 4.66 9.875 0.648 1 84.94 77 ALA B C 1
ATOM 1605 O O . ALA B 1 77 ? 5.707 10.062 0.025 1 84.94 77 ALA B O 1
ATOM 1606 N N . SER B 1 78 ? 4.527 8.977 1.497 1 86.31 78 SER B N 1
ATOM 1607 C CA . SER B 1 78 ? 5.348 7.773 1.562 1 86.31 78 SER B CA 1
ATOM 1608 C C . SER B 1 78 ? 4.504 6.52 1.348 1 86.31 78 SER B C 1
ATOM 1610 O O . SER B 1 78 ? 3.867 6.027 2.281 1 86.31 78 SER B O 1
ATOM 1612 N N . HIS B 1 79 ? 4.57 6.07 0.086 1 86.44 79 HIS B N 1
ATOM 1613 C CA . HIS B 1 79 ? 3.764 4.91 -0.279 1 86.44 79 HIS B CA 1
ATOM 1614 C C . HIS B 1 79 ? 4.633 3.672 -0.466 1 86.44 79 HIS B C 1
ATOM 1616 O O . HIS B 1 79 ? 5.656 3.725 -1.152 1 86.44 79 HIS B O 1
ATOM 1622 N N . SER B 1 80 ? 4.223 2.664 0.191 1 88.56 80 SER B N 1
ATOM 1623 C CA . SER B 1 80 ? 4.875 1.373 -0.004 1 88.56 80 SER B CA 1
ATOM 1624 C C . SER B 1 80 ? 3.906 0.345 -0.578 1 88.56 80 SER B C 1
ATOM 1626 O O . SER B 1 80 ? 2.727 0.331 -0.223 1 88.56 80 SER B O 1
ATOM 1628 N N . VAL B 1 81 ? 4.48 -0.518 -1.393 1 88.31 81 VAL B N 1
ATOM 1629 C CA . VAL B 1 81 ? 3.664 -1.561 -2.002 1 88.31 81 VAL B CA 1
ATOM 1630 C C . VAL B 1 81 ? 4.355 -2.914 -1.855 1 88.31 81 VAL B C 1
ATOM 1632 O O . VAL B 1 81 ? 5.582 -2.979 -1.719 1 88.31 81 VAL B O 1
ATOM 1635 N N . CYS B 1 82 ? 3.482 -3.865 -1.894 1 90.94 82 CYS B N 1
ATOM 1636 C CA . CYS B 1 82 ? 3.98 -5.23 -1.791 1 90.94 82 CYS B CA 1
ATOM 1637 C C . CYS B 1 82 ? 4.328 -5.789 -3.166 1 90.94 82 CYS B C 1
ATOM 1639 O O . CYS B 1 82 ? 3.492 -5.797 -4.07 1 90.94 82 CYS B O 1
ATOM 1641 N N . GLY B 1 83 ? 5.645 -6.285 -3.246 1 90.5 83 GLY B N 1
ATOM 1642 C CA . GLY B 1 83 ? 6.062 -6.816 -4.535 1 90.5 83 GLY B CA 1
ATOM 16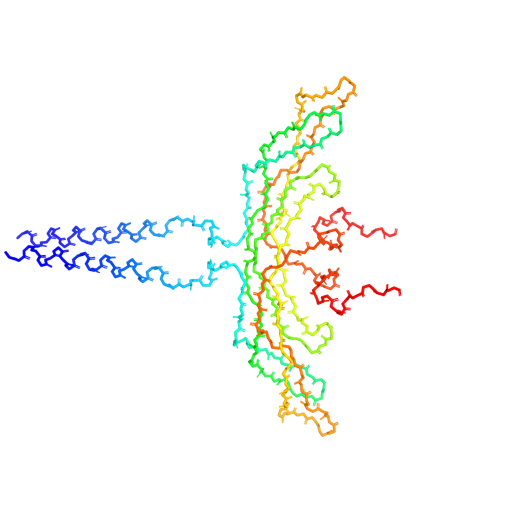43 C C . GLY B 1 83 ? 7.215 -7.797 -4.43 1 90.5 83 GLY B C 1
ATOM 1644 O O . GLY B 1 83 ? 7.703 -8.07 -3.332 1 90.5 83 GLY B O 1
ATOM 1645 N N . TYR B 1 84 ? 7.555 -8.242 -5.641 1 89.88 84 TYR B N 1
ATOM 1646 C CA . TYR B 1 84 ? 8.633 -9.219 -5.777 1 89.88 84 TYR B CA 1
ATOM 1647 C C . TYR B 1 84 ? 9.969 -8.602 -5.387 1 89.88 84 TYR B C 1
ATOM 1649 O O . TYR B 1 84 ? 10.352 -7.551 -5.902 1 89.88 84 TYR B O 1
ATOM 1657 N N . THR B 1 85 ? 10.742 -9.234 -4.473 1 90.69 85 THR B N 1
ATOM 1658 C CA . THR B 1 85 ? 12.133 -8.867 -4.23 1 90.69 85 THR B CA 1
ATOM 1659 C C . THR B 1 85 ? 13.078 -9.93 -4.781 1 90.69 85 THR B C 1
ATOM 1661 O O . THR B 1 85 ? 14.219 -9.633 -5.137 1 90.69 85 THR B O 1
ATOM 1664 N N . SER B 1 86 ? 12.602 -11.172 -4.789 1 91.56 86 SER B N 1
ATOM 1665 C CA . SER B 1 86 ? 13.305 -12.281 -5.414 1 91.56 86 SER B CA 1
ATOM 1666 C C . SER B 1 86 ? 12.328 -13.25 -6.082 1 91.56 86 SER B C 1
ATOM 1668 O O . SER B 1 86 ? 11.258 -13.523 -5.543 1 91.56 86 SER B O 1
ATOM 1670 N N . TYR B 1 87 ? 12.742 -13.727 -7.277 1 92.06 87 TYR B N 1
ATOM 1671 C CA . TYR B 1 87 ? 11.867 -14.617 -8.031 1 92.06 87 TYR B CA 1
ATOM 1672 C C . TYR B 1 87 ? 12.68 -15.586 -8.883 1 92.06 87 TYR B C 1
ATOM 1674 O O . TYR B 1 87 ? 13.883 -15.391 -9.078 1 92.06 87 TYR B O 1
ATOM 1682 N N . GLU B 1 88 ? 12.109 -16.672 -9.266 1 93.19 88 GLU B N 1
ATOM 1683 C CA . GLU B 1 88 ? 12.68 -17.625 -10.227 1 93.19 88 GLU B CA 1
ATOM 1684 C C . GLU B 1 88 ? 11.727 -17.859 -11.391 1 93.19 88 GLU B C 1
ATOM 1686 O O . GLU B 1 88 ? 10.508 -17.844 -11.219 1 93.19 88 GLU B O 1
ATOM 1691 N N . GLU B 1 89 ? 12.273 -18.062 -12.578 1 92.25 89 GLU B N 1
ATOM 1692 C CA . GLU B 1 89 ? 11.453 -18.391 -13.734 1 92.25 89 GLU B CA 1
ATOM 1693 C C . GLU B 1 89 ? 11.047 -19.875 -13.719 1 92.25 89 GLU B C 1
ATOM 1695 O O . GLU B 1 89 ? 11.883 -20.75 -13.469 1 92.25 89 GLU B O 1
ATOM 1700 N N . ARG B 1 90 ? 9.766 -20.062 -13.953 1 93.88 90 ARG B N 1
ATOM 1701 C CA . ARG B 1 90 ? 9.266 -21.438 -14.07 1 93.88 90 ARG B CA 1
ATOM 1702 C C . ARG B 1 90 ? 8.578 -21.656 -15.414 1 93.88 90 ARG B C 1
ATOM 1704 O O . ARG B 1 90 ? 7.906 -20.766 -15.93 1 93.88 90 ARG B O 1
ATOM 1711 N N . HIS B 1 91 ? 8.82 -22.938 -15.898 1 94 91 HIS B N 1
ATOM 1712 C CA . HIS B 1 91 ? 8.266 -23.297 -17.203 1 94 91 HIS B CA 1
ATOM 1713 C C . HIS B 1 91 ? 7.211 -24.391 -17.062 1 94 91 HIS B C 1
ATOM 1715 O O . HIS B 1 91 ? 7.391 -25.344 -16.312 1 94 91 HIS B O 1
ATOM 1721 N N . VAL B 1 92 ? 6.105 -24.094 -17.766 1 92.81 92 VAL B N 1
ATOM 1722 C CA . VAL B 1 92 ? 5.062 -25.125 -17.781 1 92.81 92 VAL B CA 1
ATOM 1723 C C . VAL B 1 92 ? 4.516 -25.266 -19.203 1 92.81 92 VAL B C 1
ATOM 1725 O O . VAL B 1 92 ? 4.629 -24.359 -20.016 1 92.81 92 VAL B O 1
ATOM 1728 N N . GLU B 1 93 ? 4.016 -26.5 -19.469 1 94.31 93 GLU B N 1
ATOM 1729 C CA . GLU B 1 93 ? 3.342 -26.75 -20.75 1 94.31 93 GLU B CA 1
ATOM 1730 C C . GLU B 1 93 ? 1.825 -26.734 -20.578 1 94.31 93 GLU B C 1
ATOM 1732 O O . GLU B 1 93 ? 1.278 -27.516 -19.797 1 94.31 93 GLU B O 1
ATOM 1737 N N . LEU B 1 94 ? 1.199 -25.891 -21.344 1 94.38 94 LEU B N 1
ATOM 1738 C CA . LEU B 1 94 ? -0.256 -25.797 -21.281 1 94.38 94 LEU B CA 1
ATOM 1739 C C . LEU B 1 94 ? -0.897 -27 -21.984 1 94.38 94 LEU B C 1
ATOM 1741 O O . LEU B 1 94 ? -0.44 -27.422 -23.047 1 94.38 94 LEU B O 1
ATOM 1745 N N . PRO B 1 95 ? -1.865 -27.703 -21.453 1 92.44 95 PRO B N 1
ATOM 1746 C CA . PRO B 1 95 ? -2.375 -29 -21.938 1 92.44 95 PRO B CA 1
ATOM 1747 C C . PRO B 1 95 ? -3.248 -28.859 -23.172 1 92.44 95 PRO B C 1
ATOM 1749 O O . PRO B 1 95 ? -3.402 -29.812 -23.938 1 92.44 95 PRO B O 1
ATOM 1752 N N . ASP B 1 96 ? -3.99 -27.734 -23.422 1 93.44 96 ASP B N 1
ATOM 1753 C CA . ASP B 1 96 ? -5.004 -27.609 -24.453 1 93.44 96 ASP B CA 1
ATOM 1754 C C . ASP B 1 96 ? -4.684 -26.453 -25.406 1 93.44 96 ASP B C 1
ATOM 1756 O O . ASP B 1 96 ? -5.43 -25.469 -25.469 1 93.44 96 ASP B O 1
ATOM 1760 N N . CYS B 1 97 ? -3.721 -26.703 -26.188 1 97.12 97 CYS B N 1
ATOM 1761 C CA . CYS B 1 97 ? -3.342 -25.703 -27.188 1 97.12 97 CYS B CA 1
ATOM 1762 C C . CYS B 1 97 ? -3.529 -26.25 -28.594 1 97.12 97 CYS B C 1
ATOM 1764 O O . CYS B 1 97 ? -3.486 -27.469 -28.812 1 97.12 97 CYS B O 1
ATOM 1766 N N . ASP B 1 98 ? -3.805 -25.328 -29.609 1 97 98 ASP B N 1
ATOM 1767 C CA . ASP B 1 98 ? -3.984 -25.703 -31.016 1 97 98 ASP B CA 1
ATOM 1768 C C . ASP B 1 98 ? -2.701 -26.297 -31.594 1 97 98 ASP B C 1
ATOM 1770 O O . ASP B 1 98 ? -1.603 -25.984 -31.125 1 97 98 ASP B O 1
ATOM 1774 N N . PRO B 1 99 ? -2.945 -27.172 -32.594 1 95.5 99 PRO B N 1
ATOM 1775 C CA . PRO B 1 99 ? -1.747 -27.672 -33.25 1 95.5 99 PRO B CA 1
ATOM 1776 C C . PRO B 1 99 ? -0.882 -26.547 -33.812 1 95.5 99 PRO B C 1
ATOM 1778 O O . PRO B 1 99 ? -1.408 -25.562 -34.375 1 95.5 99 PRO B O 1
ATOM 1781 N N . GLY B 1 100 ? 0.44 -26.578 -33.594 1 96.12 100 GLY B N 1
ATOM 1782 C CA . GLY B 1 100 ? 1.36 -25.578 -34.094 1 96.12 100 GLY B CA 1
ATOM 1783 C C . GLY B 1 100 ? 1.635 -24.469 -33.094 1 96.12 100 GLY B C 1
ATOM 1784 O O . GLY B 1 100 ? 2.525 -23.641 -33.312 1 96.12 100 GLY B O 1
ATOM 1785 N N . VAL B 1 101 ? 0.754 -24.406 -32.094 1 95.69 101 VAL B N 1
ATOM 1786 C CA . VAL B 1 101 ? 0.923 -23.375 -31.062 1 95.69 101 VAL B CA 1
ATOM 1787 C C . VAL B 1 101 ? 1.906 -23.859 -30 1 95.69 101 VAL B C 1
ATOM 1789 O O . VAL B 1 101 ? 1.826 -25 -29.547 1 95.69 101 VAL B O 1
ATOM 1792 N N . ASP B 1 102 ? 2.904 -23.016 -29.75 1 94 102 ASP B N 1
ATOM 1793 C CA . ASP B 1 102 ? 3.816 -23.328 -28.656 1 94 102 ASP B CA 1
ATOM 1794 C C . ASP B 1 102 ? 3.084 -23.344 -27.312 1 94 102 ASP B C 1
ATOM 1796 O O . ASP B 1 102 ? 2.621 -22.312 -26.844 1 94 102 ASP B O 1
ATOM 1800 N N . PRO B 1 103 ? 2.967 -24.484 -26.656 1 94.88 103 PRO B N 1
ATOM 1801 C CA . PRO B 1 103 ? 2.221 -24.562 -25.391 1 94.88 103 PRO B CA 1
ATOM 1802 C C . PRO B 1 103 ? 3.033 -24.094 -24.188 1 94.88 103 PRO B C 1
ATOM 1804 O O . PRO B 1 103 ? 2.516 -24.031 -23.078 1 94.88 103 PRO B O 1
ATOM 1807 N N . GLY B 1 104 ? 4.312 -23.781 -24.375 1 94 104 GLY B N 1
ATOM 1808 C CA . GLY B 1 104 ? 5.172 -23.359 -23.281 1 94 104 GLY B CA 1
ATOM 1809 C C . GLY B 1 104 ? 4.734 -22.047 -22.641 1 94 104 GLY B C 1
ATOM 1810 O O . GLY B 1 104 ? 4.324 -21.125 -23.344 1 94 104 GLY B O 1
AT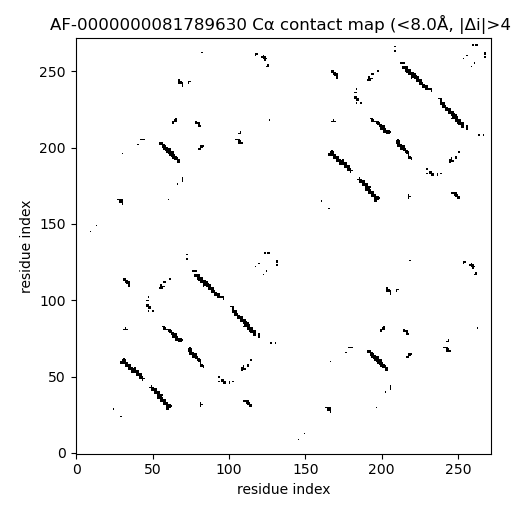OM 1811 N N . TYR B 1 105 ? 4.707 -22.094 -21.328 1 89.81 105 TYR B N 1
ATOM 1812 C CA . TYR B 1 105 ? 4.398 -20.891 -20.547 1 89.81 105 TYR B CA 1
ATOM 1813 C C . TYR B 1 105 ? 5.422 -20.672 -19.438 1 89.81 105 TYR B C 1
ATOM 1815 O O . TYR B 1 105 ? 5.688 -21.578 -18.641 1 89.81 105 TYR B O 1
ATOM 1823 N N . THR B 1 106 ? 6.062 -19.438 -19.5 1 92.25 106 THR B N 1
ATOM 1824 C CA . THR B 1 106 ? 7.043 -19.078 -18.484 1 92.25 106 THR B CA 1
ATOM 1825 C C . THR B 1 106 ? 6.512 -17.969 -17.594 1 92.25 106 THR B C 1
ATOM 1827 O O . THR B 1 106 ? 5.922 -17 -18.094 1 92.25 106 THR B O 1
ATOM 1830 N N . TYR B 1 107 ? 6.66 -18.203 -16.344 1 90.5 107 TYR B N 1
ATOM 1831 C CA . TYR B 1 107 ? 6.195 -17.172 -15.422 1 90.5 107 TYR B CA 1
ATOM 1832 C C . TYR B 1 107 ? 7.164 -17 -14.258 1 90.5 107 TYR B C 1
ATOM 1834 O O . TYR B 1 107 ? 8.031 -17.844 -14.039 1 90.5 107 TYR B O 1
ATOM 1842 N N . LEU B 1 108 ? 7.012 -15.875 -13.539 1 91.75 108 LEU B N 1
ATOM 1843 C CA . LEU B 1 108 ? 7.887 -15.555 -12.414 1 91.75 108 LEU B CA 1
ATOM 1844 C C . LEU B 1 108 ? 7.32 -16.109 -11.109 1 91.75 108 LEU B C 1
ATOM 1846 O O . LEU B 1 108 ? 6.238 -15.703 -10.68 1 91.75 108 LEU B O 1
ATOM 1850 N N . HIS B 1 109 ? 8.055 -17.016 -10.578 1 92.31 109 HIS B N 1
ATOM 1851 C CA . HIS B 1 109 ? 7.719 -17.625 -9.297 1 92.31 109 HIS B CA 1
ATOM 1852 C C . HIS B 1 109 ? 8.305 -16.828 -8.133 1 92.31 109 HIS B C 1
ATOM 1854 O O . HIS B 1 109 ? 9.523 -16.734 -7.992 1 92.31 109 HIS B O 1
ATOM 1860 N N . ALA B 1 110 ? 7.438 -16.297 -7.34 1 93 110 ALA B N 1
ATOM 1861 C CA . ALA B 1 110 ? 7.906 -15.453 -6.238 1 93 110 ALA B CA 1
ATOM 1862 C C . ALA B 1 110 ? 8.648 -16.281 -5.195 1 93 110 ALA B C 1
ATOM 1864 O O . ALA B 1 110 ? 8.141 -17.312 -4.734 1 93 110 ALA B O 1
ATOM 1865 N N . LEU B 1 111 ? 9.844 -15.812 -4.895 1 94.62 111 LEU B N 1
ATOM 1866 C CA . LEU B 1 111 ? 10.617 -16.438 -3.822 1 94.62 111 LEU B CA 1
ATOM 1867 C C . LEU B 1 111 ? 10.57 -15.578 -2.557 1 94.62 111 LEU B C 1
ATOM 1869 O O . LEU B 1 111 ? 10.5 -16.109 -1.447 1 94.62 111 LEU B O 1
ATOM 1873 N N . ARG B 1 112 ? 10.703 -14.258 -2.756 1 93.44 112 ARG B N 1
ATOM 1874 C CA . ARG B 1 112 ? 10.633 -13.305 -1.654 1 93.44 112 ARG B CA 1
ATOM 1875 C C . ARG B 1 112 ? 9.797 -12.094 -2.039 1 93.44 112 ARG B C 1
ATOM 1877 O O . ARG B 1 112 ? 9.883 -11.602 -3.168 1 93.44 112 ARG B O 1
ATOM 1884 N N . CYS B 1 113 ? 9.055 -11.703 -1.16 1 92.62 113 CYS B N 1
ATOM 1885 C CA . CYS B 1 113 ? 8.219 -10.516 -1.309 1 92.62 113 CYS B CA 1
ATOM 1886 C C . CYS B 1 113 ? 8.461 -9.539 -0.167 1 92.62 113 CYS B C 1
ATOM 1888 O O . CYS B 1 113 ? 8.625 -9.945 0.983 1 92.62 113 CYS B O 1
ATOM 1890 N N . GLU B 1 114 ? 8.531 -8.195 -0.543 1 93.06 114 GLU B N 1
ATOM 1891 C CA . GLU B 1 114 ? 8.727 -7.195 0.498 1 93.06 114 GLU B CA 1
ATOM 1892 C C . GLU B 1 114 ? 7.98 -5.902 0.164 1 93.06 114 GLU B C 1
ATOM 1894 O O . GLU B 1 114 ? 7.668 -5.645 -1 1 93.06 114 GLU B O 1
ATOM 1899 N N . CYS B 1 115 ? 7.637 -5.215 1.251 1 92.06 115 CYS B N 1
ATOM 1900 C CA . CYS B 1 115 ? 7.164 -3.848 1.062 1 92.06 115 CYS B CA 1
ATOM 1901 C C . CYS B 1 115 ? 8.297 -2.938 0.602 1 92.06 115 CYS B C 1
ATOM 1903 O O . CYS B 1 115 ? 9.359 -2.895 1.229 1 92.06 115 CYS B O 1
ATOM 1905 N N . THR B 1 116 ? 8.023 -2.27 -0.58 1 87.38 116 THR B N 1
ATOM 1906 C CA . THR B 1 116 ? 9.016 -1.335 -1.107 1 87.38 116 THR B CA 1
ATOM 1907 C C . THR B 1 116 ? 8.383 0.032 -1.359 1 87.38 116 THR B C 1
ATOM 1909 O O . THR B 1 116 ? 7.246 0.12 -1.828 1 87.38 116 THR B O 1
ATOM 1912 N N . THR B 1 117 ? 9.156 1.06 -0.962 1 84.75 117 THR B N 1
ATOM 1913 C CA . THR B 1 117 ? 8.648 2.418 -1.122 1 84.75 117 THR B CA 1
ATOM 1914 C C . THR B 1 117 ? 8.711 2.848 -2.586 1 84.75 117 THR B C 1
ATOM 1916 O O . THR B 1 117 ? 9.703 2.602 -3.271 1 84.75 117 THR B O 1
ATOM 1919 N N . ILE B 1 118 ? 7.535 3.381 -3.039 1 74.81 118 ILE B N 1
ATOM 1920 C CA . ILE B 1 118 ? 7.477 3.891 -4.402 1 74.81 118 ILE B CA 1
ATOM 1921 C C . ILE B 1 118 ? 8.086 5.289 -4.457 1 74.81 118 ILE B C 1
ATOM 1923 O O . ILE B 1 118 ? 7.883 6.098 -3.547 1 74.81 118 ILE B O 1
ATOM 1927 N N . ASP B 1 119 ? 9.07 5.57 -5.258 1 58.97 119 ASP B N 1
ATOM 1928 C CA . ASP B 1 119 ? 9.617 6.914 -5.398 1 58.97 119 ASP B CA 1
ATOM 1929 C C . ASP B 1 119 ? 8.562 7.883 -5.922 1 58.97 119 ASP B C 1
ATOM 1931 O O . ASP B 1 119 ? 8.078 7.734 -7.047 1 58.97 119 ASP B O 1
ATOM 1935 N N . SER B 1 120 ? 7.84 8.562 -5.129 1 53.28 120 SER B N 1
ATOM 1936 C CA . SER B 1 120 ? 6.797 9.523 -5.488 1 53.28 120 SER B CA 1
ATOM 1937 C C . SER B 1 120 ? 7.312 10.547 -6.488 1 53.28 120 SER B C 1
ATOM 1939 O O . SER B 1 120 ? 6.527 11.242 -7.133 1 53.28 120 SER B O 1
ATOM 1941 N N . THR B 1 121 ? 8.602 10.867 -6.488 1 49.75 121 THR B N 1
ATOM 1942 C CA . THR B 1 121 ? 9.047 11.891 -7.422 1 49.75 121 THR B CA 1
ATOM 1943 C C . THR B 1 121 ? 8.648 11.531 -8.852 1 49.75 121 THR B C 1
ATOM 1945 O O . THR B 1 121 ? 8.375 12.414 -9.664 1 49.75 121 THR B O 1
ATOM 1948 N N . ASN B 1 122 ? 8.672 10.25 -9.164 1 41.44 122 ASN B N 1
ATOM 1949 C CA . ASN B 1 122 ? 8.391 9.875 -10.547 1 41.44 122 ASN B CA 1
ATOM 1950 C C . ASN B 1 122 ? 7.016 9.227 -10.68 1 41.44 122 ASN B C 1
ATOM 1952 O O . ASN B 1 122 ? 6.68 8.695 -11.742 1 41.44 122 ASN B O 1
ATOM 1956 N N . THR B 1 123 ? 6.516 8.938 -9.734 1 42.09 123 THR B N 1
ATOM 1957 C CA . THR B 1 123 ? 5.246 8.234 -9.859 1 42.09 123 THR B CA 1
ATOM 1958 C C . THR B 1 123 ? 4.086 9.211 -9.969 1 42.09 123 THR B C 1
ATOM 1960 O O . THR B 1 123 ? 3.934 10.102 -9.125 1 42.09 123 THR B O 1
ATOM 1963 N N . ASN B 1 124 ? 3.66 9.586 -11.203 1 40.97 124 ASN B N 1
ATOM 1964 C CA . ASN B 1 124 ? 2.414 10.312 -11.398 1 40.97 124 ASN B CA 1
ATOM 1965 C C . ASN B 1 124 ? 1.266 9.68 -10.617 1 40.97 124 ASN B C 1
ATOM 1967 O O . ASN B 1 124 ? 0.88 8.547 -10.891 1 40.97 124 ASN B O 1
ATOM 1971 N N . TYR B 1 125 ? 1.44 9.719 -9.414 1 44.28 125 TYR B N 1
ATOM 1972 C CA . TYR B 1 125 ? 0.28 9.234 -8.672 1 44.28 125 TYR B CA 1
ATOM 1973 C C . TYR B 1 125 ? -0.958 10.062 -9 1 44.28 125 TYR B C 1
ATOM 1975 O O . TYR B 1 125 ? -0.863 11.266 -9.219 1 44.28 125 TYR B O 1
ATOM 1983 N N . SER B 1 126 ? -1.842 9.555 -9.867 1 38.91 126 SER B N 1
ATOM 1984 C CA . SER B 1 126 ? -3.111 10.258 -10.016 1 38.91 126 SER B CA 1
ATOM 1985 C C . SER B 1 126 ? -3.621 10.773 -8.672 1 38.91 126 SER B C 1
ATOM 1987 O O . SER B 1 126 ? -4.832 10.828 -8.438 1 38.91 126 SER B O 1
ATOM 1989 N N . TYR B 1 127 ? -2.857 10.922 -7.887 1 37.19 127 TYR B N 1
ATOM 1990 C CA . TYR B 1 127 ? -3.455 11.305 -6.613 1 37.19 127 TYR B CA 1
ATOM 1991 C C . TYR B 1 127 ? -4.594 12.297 -6.824 1 37.19 127 TYR B C 1
ATOM 1993 O O . TYR B 1 127 ? -5.719 12.062 -6.367 1 37.19 127 TYR B O 1
ATOM 2001 N N . ARG B 1 128 ? -4.184 13.633 -6.695 1 37.25 128 ARG B N 1
ATOM 2002 C CA . ARG B 1 128 ? -5.172 14.703 -6.746 1 37.25 128 ARG B CA 1
ATOM 2003 C C . ARG B 1 128 ? -5.715 14.883 -8.164 1 37.25 128 ARG B C 1
ATOM 2005 O O . ARG B 1 128 ? -4.977 15.258 -9.07 1 37.25 128 ARG B O 1
ATOM 2012 N N . PRO B 1 129 ? -6.73 14.156 -8.539 1 38.09 129 PRO B N 1
ATOM 2013 C CA . PRO B 1 129 ? -7.305 14.461 -9.852 1 38.09 129 PRO B CA 1
ATOM 2014 C C . PRO B 1 129 ? -7.098 15.914 -10.266 1 38.09 129 PRO B C 1
ATOM 2016 O O . PRO B 1 129 ? -6.918 16.203 -11.453 1 38.09 129 PRO B O 1
ATOM 2019 N N . ASP B 1 130 ? -7.504 16.859 -9.484 1 36.38 130 ASP B N 1
ATOM 2020 C CA . ASP B 1 130 ? -7.484 18.234 -9.977 1 36.38 130 ASP B CA 1
ATOM 2021 C C . ASP B 1 130 ? -6.059 18.688 -10.281 1 36.38 130 ASP B C 1
ATOM 2023 O O . ASP B 1 130 ? -5.844 19.547 -11.125 1 36.38 130 ASP B O 1
ATOM 2027 N N . TYR B 1 131 ? -5.148 18.547 -9.523 1 35.31 131 TYR B N 1
ATOM 2028 C CA . TYR B 1 131 ? -3.887 19.219 -9.828 1 35.31 131 TYR B CA 1
ATOM 2029 C C . TYR B 1 131 ? -3.094 18.438 -10.867 1 35.31 131 TYR B C 1
ATOM 2031 O O . TYR B 1 131 ? -2.439 19.031 -11.734 1 35.31 131 TYR B O 1
ATOM 2039 N N . PHE B 1 132 ? -2.693 17.234 -10.844 1 35.19 132 PHE B N 1
ATOM 2040 C CA . PHE B 1 132 ? -1.836 16.812 -11.945 1 35.19 132 PHE B CA 1
ATOM 2041 C C . PHE B 1 132 ? -2.65 16.594 -13.219 1 35.19 132 PHE B C 1
ATOM 2043 O O . PHE B 1 132 ? -3.188 15.516 -13.438 1 35.19 132 PHE B O 1
ATOM 2050 N N . VAL B 1 133 ? -3.338 17.5 -13.648 1 28.27 133 VAL B N 1
ATOM 2051 C CA . VAL B 1 133 ? -3.65 17.656 -15.062 1 28.27 133 VAL B CA 1
ATOM 2052 C C . VAL B 1 133 ? -2.379 17.516 -15.898 1 28.27 133 VAL B C 1
ATOM 2054 O O . VAL B 1 133 ? -1.341 18.094 -15.562 1 28.27 133 VAL B O 1
ATOM 2057 N N . SER B 1 134 ? -2.105 16.391 -16.531 1 27.25 134 SER B N 1
ATOM 2058 C CA . SER B 1 134 ? -1.278 16.484 -17.734 1 27.25 134 SER B CA 1
ATOM 2059 C C . SER B 1 134 ? -1.305 17.891 -18.312 1 27.25 134 SER B C 1
ATOM 2061 O O . SER B 1 134 ? -2.365 18.516 -18.391 1 27.25 134 SER B O 1
ATOM 2063 N N . LYS B 1 135 ? -0.198 18.703 -18.312 1 27.8 135 LYS B N 1
ATOM 2064 C CA . LYS B 1 135 ? -0.111 19.703 -19.359 1 27.8 135 LYS B CA 1
ATOM 2065 C C . LYS B 1 135 ? -0.74 19.203 -20.656 1 27.8 135 LYS B C 1
ATOM 2067 O O . LYS B 1 135 ? -0.338 18.172 -21.188 1 27.8 135 LYS B O 1
ATOM 2072 N N . LYS B 1 136 ? -1.981 19.578 -21.109 1 23.16 136 LYS B N 1
ATOM 2073 C CA . LYS B 1 136 ? -2.074 19.688 -22.562 1 23.16 136 LYS B CA 1
ATOM 2074 C C . LYS B 1 136 ? -0.946 20.547 -23.125 1 23.16 136 LYS B C 1
ATOM 2076 O O . LYS B 1 136 ? -0.67 21.641 -22.594 1 23.16 136 LYS B O 1
#

InterPro domains:
  IPR001545 Gonadotropin, beta subunit [PTHR11515] (15-127)
  IPR001545 Gonadotropin, beta subunit [SM00068] (29-133)
  IPR001545 Gonadotropin, beta subunit [cd00069] (33-128)
  IPR006208 Glycoprotein hormone subunit beta [PF00007] (33-126)
  IPR029034 Cystine-knot cytokine [G3DSA:2.10.90.10] (26-130)
  IPR029034 Cystine-knot cytokine [SSF57501] (39-128)

Secondary structure (DSSP, 8-state):
-HHHHHHHHHHHHHHHHHHHHHH---TTT--EEEEEEEEEEEE--TTB--EEEEEEEEEEEEEEEEEE-SSTTSEEEE-EEEEEEEEEEEEEE-SSB-TTS--EEEEEEEEEEEEEE--TTT-----STTT-----/-HHHHHHHHHHHHHHHHHHHHHH---TTT--EEEEEEEEEEEE--TTB--EEEEEEEEEEEEEEEEEE-SSTTSEEEE-EEEEEEEEEEEEEE-SSB-TTS--EEEEEEEEEEEEEE--TTT-----STTT-----

Nearest PDB structures (foldseek):
  8enf-assembly1_A  TM=7.403E-01  e=3.045E-04  Caenorhabditis elegans
  1hrp-assembly1_B  TM=6.663E-01  e=5.817E-04  unclassified
  5aej-assembly2_B  TM=5.777E-01  e=9.294E-05  Homo sapiens
  8end-assembly1_B  TM=7.350E-01  e=1.536E-03  Caenorhabditis elegans
  5hk5-assembly2_E  TM=5.761E-01  e=1.238E-03  Mus musculus

Foldseek 3Di:
DVVVVVVVVVVVVVVVVVVVVPPDPDLVPFAWKDKDQFDWDWDDDPQFDIDTDGAIFMDHHYDKDWDAADDPVRIDIWDKDKGAPDWDKDWDFGDGGDPPDGRIDIDTGGDDMGIDTDPVVPPVPCPPVPPPDPDD/DVVVVVVVVVVVVVVVVVVVVPPDDDQVPFAWKDKDQFDWDWDDDPQFDIDTDGAIFMDHHYDKDWDADDDPVRIDIWDKDKGAPDWDKDWDFGDGGDPPDGRIDIDTGGDDMGIDTDPVVPDPPCPPVPPPDPDD

Radius of gyration: 26.32 Å; Cα contacts (8 Å, |Δi|>4): 554; chains: 2; bounding box: 42×72×82 Å